Protein AF-A0A1Z4VS16-F1 (afdb_monomer_lite)

Radius of gyration: 33.68 Å; chains: 1; bounding box: 117×54×65 Å

Structure (mmCIF, N/CA/C/O backbone):
data_AF-A0A1Z4VS16-F1
#
_entry.id   AF-A0A1Z4VS16-F1
#
loop_
_atom_site.group_PDB
_atom_site.id
_atom_site.type_symbol
_atom_site.label_atom_id
_atom_site.label_alt_id
_atom_site.label_comp_id
_atom_site.label_asym_id
_atom_site.label_entity_id
_atom_site.label_seq_id
_atom_site.pdbx_PDB_ins_code
_atom_site.Cartn_x
_atom_site.Cartn_y
_atom_site.Cartn_z
_atom_site.occupancy
_atom_site.B_iso_or_equiv
_atom_site.auth_seq_id
_atom_site.auth_comp_id
_atom_site.auth_asym_id
_atom_site.auth_atom_id
_atom_site.pdbx_PDB_model_num
ATOM 1 N N . MET A 1 1 ? 20.993 13.853 -33.629 1.00 61.50 1 MET A N 1
ATOM 2 C CA . MET A 1 1 ? 21.500 13.855 -32.238 1.00 61.50 1 MET A CA 1
ATOM 3 C C . MET A 1 1 ? 20.518 14.531 -31.276 1.00 61.50 1 MET A C 1
ATOM 5 O O . MET A 1 1 ? 20.196 13.933 -30.260 1.00 61.50 1 MET A O 1
ATOM 9 N N . GLU A 1 2 ? 19.936 15.688 -31.623 1.00 65.19 2 GLU A N 1
ATOM 10 C CA . GLU A 1 2 ? 18.967 16.418 -30.771 1.00 65.19 2 GLU A CA 1
ATOM 11 C C . GLU A 1 2 ? 17.685 15.638 -30.405 1.00 65.19 2 GLU A C 1
ATOM 13 O O . GLU A 1 2 ? 17.240 15.709 -29.263 1.00 65.19 2 GLU A O 1
ATOM 18 N N . ARG A 1 3 ? 17.121 14.819 -31.312 1.00 61.12 3 ARG A N 1
ATOM 19 C CA . ARG A 1 3 ? 15.924 13.992 -31.009 1.00 61.12 3 ARG A CA 1
ATOM 20 C C . ARG A 1 3 ? 16.160 12.893 -29.964 1.00 61.12 3 ARG A C 1
ATOM 22 O O . ARG A 1 3 ? 15.227 12.493 -29.282 1.00 61.12 3 ARG A O 1
ATOM 29 N N . ILE A 1 4 ? 17.388 12.386 -29.853 1.00 61.59 4 ILE A N 1
ATOM 30 C CA . ILE A 1 4 ? 17.737 11.316 -28.902 1.00 61.59 4 ILE A CA 1
ATOM 31 C C . ILE A 1 4 ? 17.925 11.925 -27.503 1.00 61.59 4 ILE A C 1
ATOM 33 O O . ILE A 1 4 ? 17.516 11.348 -26.499 1.00 61.59 4 ILE A O 1
ATOM 37 N N . LEU A 1 5 ? 18.466 13.146 -27.452 1.00 64.50 5 LEU A N 1
ATOM 38 C CA . LEU A 1 5 ? 18.660 13.901 -26.218 1.00 64.50 5 LEU A CA 1
ATOM 39 C C . LEU A 1 5 ? 17.322 14.393 -25.634 1.00 64.50 5 LEU A C 1
ATOM 41 O O . LEU A 1 5 ? 17.125 14.293 -24.425 1.00 64.50 5 LEU A O 1
ATOM 45 N N . SER A 1 6 ? 16.369 14.826 -26.475 1.00 71.25 6 SER A N 1
ATOM 46 C CA . SER A 1 6 ? 15.026 15.227 -26.021 1.00 71.25 6 SER A CA 1
ATOM 47 C C . SER A 1 6 ? 14.176 14.056 -25.511 1.00 71.25 6 SER A C 1
ATOM 49 O O . SER A 1 6 ? 13.452 14.220 -24.530 1.00 71.25 6 SER A O 1
ATOM 51 N N . LEU A 1 7 ? 14.300 12.864 -26.110 1.00 70.00 7 LEU A N 1
ATOM 52 C CA . LEU A 1 7 ? 13.623 11.647 -25.643 1.00 70.00 7 LEU A CA 1
ATOM 53 C C . LEU A 1 7 ? 14.109 11.222 -24.257 1.00 70.00 7 LEU A C 1
ATOM 55 O O . LEU A 1 7 ? 13.288 10.935 -23.389 1.00 70.00 7 LEU A O 1
ATOM 59 N N . ASN A 1 8 ? 15.420 11.238 -24.016 1.00 76.50 8 ASN A N 1
ATOM 60 C CA . ASN A 1 8 ? 15.963 10.899 -22.703 1.00 76.50 8 ASN A CA 1
ATOM 61 C C . ASN A 1 8 ? 15.546 11.932 -21.647 1.00 76.50 8 ASN A C 1
ATOM 63 O O . ASN A 1 8 ? 15.121 11.555 -20.558 1.00 76.50 8 ASN A O 1
ATOM 67 N N . HIS A 1 9 ? 15.566 13.225 -21.981 1.00 80.50 9 HIS A N 1
ATOM 68 C CA . HIS A 1 9 ? 15.122 14.280 -21.065 1.00 80.50 9 HIS A CA 1
ATOM 69 C C . HIS A 1 9 ? 13.632 14.167 -20.708 1.00 80.50 9 HIS A C 1
ATOM 71 O O . HIS A 1 9 ? 13.266 14.270 -19.539 1.00 80.50 9 HIS A O 1
ATOM 77 N N . PHE A 1 10 ? 12.773 13.899 -21.697 1.00 82.25 10 PHE A N 1
ATOM 78 C CA . PHE A 1 10 ? 11.335 13.705 -21.489 1.00 82.25 10 PHE A CA 1
ATOM 79 C C . PHE A 1 10 ? 11.042 12.494 -20.594 1.00 82.25 10 PHE A C 1
ATOM 81 O O . PHE A 1 10 ? 10.216 12.556 -19.685 1.00 82.25 10 PHE A O 1
ATOM 88 N N . ARG A 1 11 ? 11.775 11.405 -20.821 1.00 79.62 11 ARG A N 1
ATOM 89 C CA . ARG A 1 11 ? 11.725 10.174 -20.033 1.00 79.62 11 ARG A CA 1
ATOM 90 C C . ARG A 1 11 ? 12.103 10.408 -18.562 1.00 79.62 11 ARG A C 1
ATOM 92 O O . ARG A 1 11 ? 11.342 10.028 -17.673 1.00 79.62 11 ARG A O 1
ATOM 99 N N . TYR A 1 12 ? 13.216 11.098 -18.296 1.00 82.88 12 TYR A N 1
ATOM 100 C CA . TYR A 1 12 ? 13.613 11.473 -16.931 1.00 82.88 12 TYR A CA 1
ATOM 101 C C . TYR A 1 12 ? 12.606 12.410 -16.259 1.00 82.88 12 TYR A C 1
ATOM 103 O O . TYR A 1 12 ? 12.288 12.223 -15.084 1.00 82.88 12 TYR A O 1
ATOM 111 N N . LEU A 1 13 ? 12.070 13.382 -17.002 1.00 87.12 13 LEU A N 1
ATOM 112 C CA . LEU A 1 13 ? 11.065 14.311 -16.492 1.00 87.12 13 LEU A CA 1
ATOM 113 C C . LEU A 1 13 ? 9.793 13.576 -16.047 1.00 87.12 13 LEU A C 1
ATOM 115 O O . LEU A 1 13 ? 9.280 13.844 -14.963 1.00 87.12 13 LEU A O 1
ATOM 119 N N . MET A 1 14 ? 9.310 12.620 -16.846 1.00 84.31 14 MET A N 1
ATOM 120 C CA . MET A 1 14 ? 8.105 11.849 -16.531 1.00 84.31 14 MET A CA 1
ATOM 121 C C . MET A 1 14 ? 8.267 11.049 -15.232 1.00 84.31 14 MET A C 1
ATOM 123 O O . MET A 1 14 ? 7.403 11.108 -14.360 1.00 84.31 14 MET A O 1
ATOM 127 N N . VAL A 1 15 ? 9.408 10.379 -15.050 1.00 86.50 15 VAL A N 1
ATOM 128 C CA . VAL A 1 15 ? 9.691 9.607 -13.827 1.00 86.50 15 VAL A CA 1
ATOM 129 C C . VAL A 1 15 ? 9.896 10.495 -12.616 1.00 86.50 15 VAL A C 1
ATOM 131 O O . VAL A 1 15 ? 9.439 10.145 -11.529 1.00 86.50 15 VAL A O 1
ATOM 134 N N . PHE A 1 16 ? 10.541 11.648 -12.786 1.00 88.06 16 PHE A N 1
ATOM 135 C CA . PHE A 1 16 ? 10.693 12.620 -11.712 1.00 88.06 16 PHE A CA 1
ATOM 136 C C . PHE A 1 16 ? 9.330 13.129 -11.228 1.00 88.06 16 PHE A C 1
ATOM 138 O O . PHE A 1 16 ? 9.064 13.112 -10.028 1.00 88.06 16 PHE A O 1
ATOM 145 N N . ILE A 1 17 ? 8.438 13.498 -12.155 1.00 91.62 17 ILE A N 1
ATOM 146 C CA . ILE A 1 17 ? 7.073 13.933 -11.834 1.00 91.62 17 ILE A CA 1
ATOM 147 C C . ILE A 1 17 ? 6.297 12.803 -11.154 1.00 91.62 17 ILE A C 1
ATOM 149 O O . ILE A 1 17 ? 5.710 13.023 -10.098 1.00 91.62 17 ILE A O 1
ATOM 153 N N . PHE A 1 18 ? 6.319 11.591 -11.715 1.00 88.88 18 PHE A N 1
ATOM 154 C CA . PHE A 1 18 ? 5.587 10.452 -11.162 1.00 88.88 18 PHE A CA 1
ATOM 155 C C . PHE A 1 18 ? 6.069 10.119 -9.748 1.00 88.88 18 PHE A C 1
ATOM 157 O O . PHE A 1 18 ? 5.275 10.108 -8.814 1.00 88.88 18 PHE A O 1
ATOM 164 N N . THR A 1 19 ? 7.380 9.955 -9.556 1.00 91.38 19 THR A N 1
ATOM 165 C CA . THR A 1 19 ? 7.979 9.720 -8.232 1.00 91.38 19 THR A CA 1
ATOM 166 C C . THR A 1 19 ? 7.610 10.838 -7.254 1.00 91.38 19 THR A C 1
ATOM 168 O O . THR A 1 19 ? 7.224 10.560 -6.120 1.00 91.38 19 THR A O 1
ATOM 171 N N . GLY A 1 20 ? 7.669 12.099 -7.700 1.00 93.81 20 GLY A N 1
ATOM 172 C CA . GLY A 1 20 ? 7.280 13.261 -6.904 1.00 93.81 20 GLY A CA 1
ATOM 173 C C . GLY A 1 20 ? 5.820 13.211 -6.451 1.00 93.81 20 GLY A C 1
ATOM 174 O O . GLY A 1 20 ? 5.542 13.473 -5.285 1.00 93.81 20 GLY A O 1
ATOM 175 N N . ILE A 1 21 ? 4.896 12.806 -7.328 1.00 94.69 21 ILE A N 1
ATOM 176 C CA . ILE A 1 21 ? 3.474 12.646 -6.992 1.00 94.69 21 ILE A CA 1
ATOM 177 C C . ILE A 1 21 ? 3.284 11.576 -5.910 1.00 94.69 21 ILE A C 1
ATOM 179 O O . ILE A 1 21 ? 2.614 11.849 -4.917 1.00 94.69 21 ILE A O 1
ATOM 183 N N . PHE A 1 22 ? 3.892 10.392 -6.053 1.00 93.44 22 PHE A N 1
ATOM 184 C CA . PHE A 1 22 ? 3.790 9.329 -5.039 1.00 93.44 22 PHE A CA 1
ATOM 185 C C . PHE A 1 22 ? 4.401 9.752 -3.699 1.00 93.44 22 PHE A C 1
ATOM 187 O O . PHE A 1 22 ? 3.846 9.440 -2.644 1.00 93.44 22 PHE A O 1
ATOM 194 N N . LEU A 1 23 ? 5.501 10.508 -3.725 1.00 94.75 23 LEU A N 1
ATOM 195 C CA . LEU A 1 23 ? 6.145 11.014 -2.515 1.00 94.75 23 LEU A CA 1
ATOM 196 C C . LEU A 1 23 ? 5.281 12.066 -1.805 1.00 94.75 23 LEU A C 1
ATOM 198 O O . LEU A 1 23 ? 5.077 11.974 -0.597 1.00 94.75 23 LEU A O 1
ATOM 202 N N . ILE A 1 24 ? 4.729 13.031 -2.547 1.00 97.19 24 ILE A N 1
ATOM 203 C CA . ILE A 1 24 ? 3.818 14.043 -1.995 1.00 97.19 24 ILE A CA 1
ATOM 204 C C . ILE A 1 24 ? 2.563 13.368 -1.439 1.00 97.19 24 ILE A C 1
ATOM 206 O O . ILE A 1 24 ? 2.159 13.667 -0.319 1.00 97.19 24 ILE A O 1
ATOM 210 N N . LEU A 1 25 ? 1.974 12.426 -2.180 1.00 96.38 25 LEU A N 1
ATOM 211 C CA . LEU A 1 25 ? 0.790 11.690 -1.742 1.00 96.38 25 LEU A CA 1
ATOM 212 C C . LEU A 1 25 ? 1.063 10.906 -0.453 1.00 96.38 25 LEU A C 1
ATOM 214 O O . LEU A 1 25 ? 0.277 10.982 0.487 1.00 96.38 25 LEU A O 1
ATOM 218 N N . THR A 1 26 ? 2.205 10.223 -0.372 1.00 96.50 26 THR A N 1
ATOM 219 C CA . THR A 1 26 ? 2.655 9.548 0.854 1.00 96.50 26 THR A CA 1
ATOM 220 C C . THR A 1 26 ? 2.746 10.524 2.022 1.00 96.50 26 THR A C 1
ATOM 222 O O . THR A 1 26 ? 2.273 10.224 3.118 1.00 96.50 26 THR A O 1
ATOM 225 N N . LEU A 1 27 ? 3.335 11.701 1.802 1.00 97.62 27 LEU A N 1
ATOM 226 C CA . LEU A 1 27 ? 3.526 12.712 2.839 1.00 97.62 27 LEU A CA 1
ATOM 227 C C . LEU A 1 27 ? 2.178 13.261 3.330 1.00 97.62 27 LEU A C 1
ATOM 229 O O . LEU A 1 27 ? 1.967 13.389 4.534 1.00 97.62 27 LEU A O 1
ATOM 233 N N . VAL A 1 28 ? 1.232 13.486 2.414 1.00 98.12 28 VAL A N 1
ATOM 234 C CA . VAL A 1 28 ? -0.146 13.879 2.737 1.00 98.12 28 VAL A CA 1
ATOM 235 C C . VAL A 1 28 ? -0.858 12.792 3.548 1.00 98.12 28 VAL A C 1
ATOM 237 O O . VAL A 1 28 ? -1.398 13.091 4.611 1.00 98.12 28 VAL A O 1
ATOM 240 N N . LEU A 1 29 ? -0.828 11.530 3.108 1.00 96.94 29 LEU A N 1
ATOM 241 C CA . LEU A 1 29 ? -1.456 10.412 3.828 1.00 96.94 29 LEU A CA 1
ATOM 242 C C . LEU A 1 29 ? -0.830 10.189 5.214 1.00 96.94 29 LEU A C 1
ATOM 244 O O . LEU A 1 29 ? -1.532 9.922 6.192 1.00 96.94 29 LEU A O 1
ATOM 248 N N . THR A 1 30 ? 0.485 10.367 5.322 1.00 97.25 30 THR A N 1
ATOM 249 C CA . THR A 1 30 ? 1.201 10.329 6.604 1.00 97.25 30 THR A CA 1
ATOM 250 C C . THR A 1 30 ? 0.733 11.463 7.515 1.00 97.25 30 THR A C 1
ATOM 252 O O . THR A 1 30 ? 0.436 11.227 8.684 1.00 97.25 30 THR A O 1
ATOM 255 N N . GLY A 1 31 ? 0.576 12.680 6.986 1.00 97.62 31 GLY A N 1
ATOM 256 C CA . GLY A 1 31 ? 0.009 13.807 7.731 1.00 97.62 31 GLY A CA 1
ATOM 257 C C . GLY A 1 31 ? -1.409 13.526 8.241 1.00 97.62 31 GLY A C 1
ATOM 258 O O . GLY A 1 31 ? -1.699 13.764 9.411 1.00 97.62 31 GLY A O 1
ATOM 259 N N . ILE A 1 32 ? -2.271 12.939 7.403 1.00 96.69 32 ILE A N 1
ATOM 260 C CA . ILE A 1 32 ? -3.638 12.532 7.783 1.00 96.69 32 ILE A CA 1
ATOM 261 C C . ILE A 1 32 ? -3.616 11.472 8.894 1.00 96.69 32 ILE A C 1
ATOM 263 O O . ILE A 1 32 ? -4.435 11.518 9.815 1.00 96.69 32 ILE A O 1
ATOM 267 N N . THR A 1 33 ? -2.672 10.534 8.833 1.00 96.44 33 THR A N 1
ATOM 268 C CA . THR A 1 33 ? -2.475 9.504 9.862 1.00 96.44 33 THR A CA 1
ATOM 269 C C . THR A 1 33 ? -2.136 10.139 11.209 1.00 96.44 33 THR A C 1
ATOM 271 O O . THR A 1 33 ? -2.799 9.859 12.207 1.00 96.44 33 THR A O 1
ATOM 274 N N . VAL A 1 34 ? -1.149 11.041 11.233 1.00 96.75 34 VAL A N 1
ATOM 275 C CA . VAL A 1 34 ? -0.734 11.755 12.451 1.00 96.75 34 VAL A CA 1
ATOM 276 C C . VAL A 1 34 ? -1.886 12.586 13.016 1.00 96.75 34 VAL A C 1
ATOM 278 O O . VAL A 1 34 ? -2.150 12.525 14.215 1.00 96.75 34 VAL A O 1
ATOM 281 N N . ALA A 1 35 ? -2.619 13.304 12.160 1.00 95.25 35 ALA A N 1
ATOM 282 C CA . ALA A 1 35 ? -3.787 14.076 12.575 1.00 95.25 35 ALA A CA 1
ATOM 283 C C . ALA A 1 35 ? -4.884 13.184 13.180 1.00 95.25 35 ALA A C 1
ATOM 285 O O . ALA A 1 35 ? -5.458 13.528 14.208 1.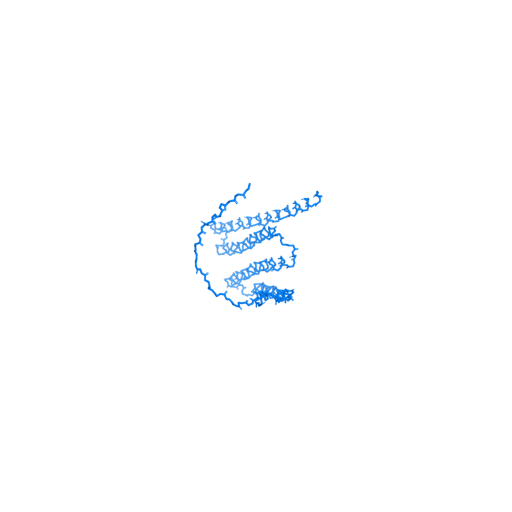00 95.25 35 ALA A O 1
ATOM 286 N N . SER A 1 36 ? -5.143 12.011 12.593 1.00 94.06 36 SER A N 1
ATOM 287 C CA . SER A 1 36 ? -6.145 11.066 13.109 1.00 94.06 36 SER A CA 1
ATOM 288 C C . SER A 1 36 ? -5.798 10.584 14.518 1.00 94.06 36 SER A C 1
ATOM 290 O O . SER A 1 36 ? -6.672 10.544 15.380 1.00 94.06 36 SER A O 1
ATOM 292 N N . ILE A 1 37 ? -4.522 10.277 14.771 1.00 94.81 37 ILE A N 1
ATOM 293 C CA . ILE A 1 37 ? -4.028 9.906 16.106 1.00 94.81 37 ILE A CA 1
ATOM 294 C C . ILE A 1 37 ? -4.186 11.081 17.077 1.00 94.81 37 ILE A C 1
ATOM 296 O O . ILE A 1 37 ? -4.655 10.894 18.198 1.00 94.81 37 ILE A O 1
ATOM 300 N N . TRP A 1 38 ? -3.834 12.294 16.641 1.00 95.75 38 TRP A N 1
ATOM 301 C CA . TRP A 1 38 ? -3.950 13.499 17.462 1.00 95.75 38 TRP A CA 1
ATOM 302 C C . TRP A 1 38 ? -5.392 13.765 17.909 1.00 95.75 38 TRP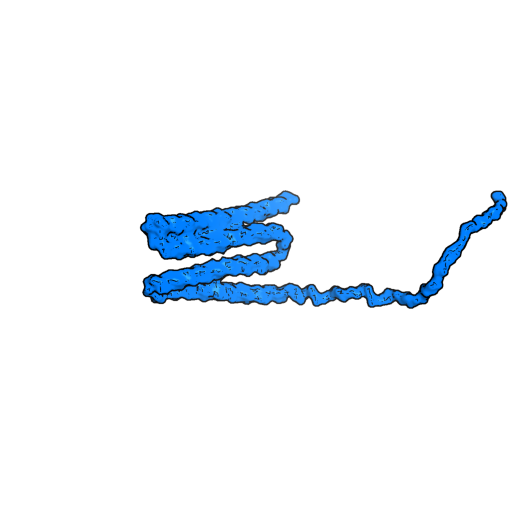 A C 1
ATOM 304 O O . TRP A 1 38 ? -5.621 13.991 19.094 1.00 95.75 38 TRP A O 1
ATOM 314 N N . HIS A 1 39 ? -6.367 13.670 17.001 1.00 92.69 39 HIS A N 1
ATOM 315 C CA . HIS A 1 39 ? -7.789 13.824 17.336 1.00 92.69 39 HIS A CA 1
ATOM 316 C C . HIS A 1 39 ? -8.278 12.776 18.347 1.00 92.69 39 HIS A C 1
ATOM 318 O O . HIS A 1 39 ? -9.049 13.110 19.246 1.00 92.69 39 HIS A O 1
ATOM 324 N N . GLY A 1 40 ? -7.776 11.538 18.265 1.00 91.56 40 GLY A N 1
ATOM 325 C CA . GLY A 1 40 ? -8.069 10.497 19.255 1.00 91.56 40 GLY A CA 1
ATOM 326 C C . GLY A 1 40 ? -7.556 10.831 20.658 1.00 91.56 40 GLY A C 1
ATOM 327 O O . GLY A 1 40 ? -8.247 10.586 21.642 1.00 91.56 40 GLY A O 1
ATOM 328 N N . PHE A 1 41 ? -6.371 11.442 20.770 1.00 92.19 41 PHE A N 1
ATOM 329 C CA . PHE A 1 41 ? -5.833 11.896 22.061 1.00 92.19 41 PHE A CA 1
ATOM 330 C C . PHE A 1 41 ? -6.479 13.185 22.574 1.00 92.19 41 PHE A C 1
ATOM 332 O O . PHE A 1 41 ? -6.603 13.361 23.784 1.00 92.19 41 PHE A O 1
ATOM 339 N N . ALA A 1 42 ? -6.886 14.081 21.673 1.00 93.12 42 ALA A N 1
ATOM 340 C CA . ALA A 1 42 ? -7.588 15.315 22.020 1.00 93.12 42 ALA A CA 1
ATOM 341 C C . ALA A 1 42 ? -9.014 15.064 22.548 1.00 93.12 42 ALA A C 1
ATOM 343 O O . ALA A 1 42 ? -9.607 15.962 23.141 1.00 93.12 42 ALA A O 1
ATOM 344 N N . GLY A 1 43 ? -9.544 13.848 22.370 1.00 87.94 43 GLY A N 1
ATOM 345 C CA . GLY A 1 43 ? -10.887 13.464 22.802 1.00 87.94 43 GLY A CA 1
ATOM 346 C C . GLY A 1 43 ? -11.993 13.838 21.811 1.00 87.94 43 GLY A C 1
ATOM 347 O O . GLY A 1 43 ? -13.164 13.754 22.168 1.00 87.94 43 GLY A O 1
ATOM 348 N N . ASP A 1 44 ? -11.644 14.227 20.578 1.00 82.62 44 ASP A N 1
ATOM 349 C CA . ASP A 1 44 ? -12.616 14.563 19.525 1.00 82.62 44 ASP A CA 1
ATOM 350 C C . ASP A 1 44 ? -13.342 13.317 18.981 1.00 82.62 44 ASP A C 1
ATOM 352 O O . ASP A 1 44 ? -14.460 13.408 18.475 1.00 82.62 44 ASP A O 1
ATOM 356 N N . THR A 1 45 ? -12.702 12.147 19.061 1.00 84.50 45 THR A N 1
ATOM 357 C CA . THR A 1 45 ? -13.205 10.855 18.565 1.00 84.50 45 THR A CA 1
ATOM 358 C C . THR A 1 45 ? -12.801 9.715 19.500 1.00 84.50 45 THR A C 1
ATOM 360 O O . THR A 1 45 ? -11.856 9.858 20.275 1.00 84.50 45 THR A O 1
ATO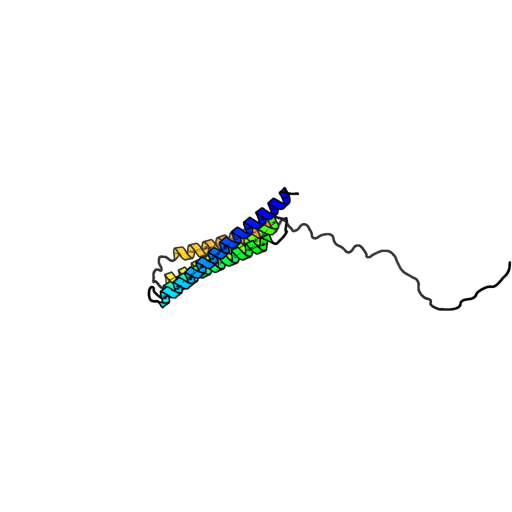M 363 N N . ASP A 1 46 ? -13.481 8.565 19.405 1.00 89.00 46 ASP A N 1
ATOM 364 C CA . ASP A 1 46 ? -13.076 7.350 20.123 1.00 89.00 46 ASP A CA 1
ATOM 365 C C . ASP A 1 46 ? -11.636 6.967 19.745 1.00 89.00 46 ASP A C 1
ATOM 367 O O . ASP A 1 46 ? -11.284 6.889 18.564 1.00 89.00 46 ASP A O 1
ATOM 371 N N . LEU A 1 47 ? -10.805 6.716 20.759 1.00 88.62 47 LEU A N 1
ATOM 372 C CA . LEU A 1 47 ? -9.407 6.340 20.596 1.00 88.62 47 LEU A CA 1
ATOM 373 C C . LEU A 1 47 ? -9.275 5.107 19.693 1.00 88.62 47 LEU A C 1
ATOM 375 O O . LEU A 1 47 ? -8.463 5.109 18.771 1.00 88.62 47 LEU A O 1
ATOM 379 N N . VAL A 1 48 ? -10.095 4.074 19.886 1.00 87.38 48 VAL A N 1
ATOM 380 C CA . VAL A 1 48 ? -10.025 2.852 19.072 1.00 87.38 48 VAL A CA 1
ATOM 381 C C . VAL A 1 48 ? -10.331 3.161 17.605 1.00 87.38 48 VAL A C 1
ATOM 383 O O . VAL A 1 48 ? -9.623 2.693 16.711 1.00 87.38 48 VAL A O 1
ATOM 386 N N . GLU A 1 49 ? -11.329 4.005 17.338 1.00 86.50 49 GLU A N 1
ATOM 387 C CA . GLU A 1 49 ? -11.678 4.415 15.977 1.00 86.50 49 GLU A CA 1
ATOM 388 C C . GLU A 1 49 ? -10.556 5.228 15.313 1.00 86.50 49 GLU A C 1
ATOM 390 O O . GLU A 1 49 ? -10.196 4.961 14.161 1.00 86.50 49 GLU A O 1
ATOM 395 N N . SER A 1 50 ? -9.951 6.170 16.042 1.00 91.12 50 SER A N 1
ATOM 396 C CA . SER A 1 50 ? -8.807 6.955 15.570 1.00 91.12 50 SER A CA 1
ATOM 397 C C . SER A 1 50 ? -7.616 6.078 15.201 1.00 91.12 50 SER A C 1
ATOM 399 O O . SER A 1 50 ? -6.999 6.293 14.156 1.00 91.12 50 SER A O 1
ATOM 401 N N . PHE A 1 51 ? -7.311 5.064 16.016 1.00 90.00 51 PHE A N 1
ATOM 402 C CA . PHE A 1 51 ? -6.232 4.118 15.740 1.00 90.00 51 PHE A CA 1
ATOM 403 C C . PHE A 1 51 ? -6.537 3.248 14.519 1.00 90.00 51 PHE A C 1
ATOM 405 O O . PHE A 1 51 ? -5.672 3.095 13.660 1.00 90.00 51 PHE A O 1
ATOM 412 N N . ILE A 1 52 ? -7.764 2.737 14.378 1.00 89.00 52 ILE A N 1
ATOM 413 C CA . ILE A 1 52 ? -8.156 1.968 13.186 1.00 89.00 52 ILE A CA 1
ATOM 414 C C . ILE A 1 52 ? -8.010 2.826 11.922 1.00 89.00 52 ILE A C 1
ATOM 416 O O . ILE A 1 52 ? -7.429 2.377 10.932 1.00 89.00 52 ILE A O 1
ATOM 420 N N . LYS A 1 53 ? -8.480 4.079 11.958 1.00 89.88 53 LYS A N 1
ATOM 421 C CA . LYS A 1 53 ? -8.362 5.022 10.836 1.00 89.88 53 LYS A CA 1
ATOM 422 C C . LYS A 1 53 ? -6.905 5.356 10.511 1.00 89.88 53 LYS A C 1
ATOM 424 O O . LYS A 1 53 ? -6.535 5.417 9.336 1.00 89.88 53 LYS A O 1
ATOM 429 N N . ALA A 1 54 ? -6.078 5.545 11.537 1.00 93.38 54 ALA A N 1
ATOM 430 C CA . ALA A 1 54 ? -4.656 5.805 11.382 1.00 93.38 54 ALA A CA 1
ATOM 431 C C . ALA A 1 54 ? -3.934 4.611 10.747 1.00 93.38 54 ALA A C 1
ATOM 433 O O . ALA A 1 54 ? -3.205 4.802 9.782 1.00 93.38 54 ALA A O 1
ATOM 434 N N . ILE A 1 55 ? -4.175 3.383 11.216 1.00 92.38 55 ILE A N 1
ATOM 435 C CA . ILE A 1 55 ? -3.533 2.183 10.659 1.00 92.38 55 ILE A CA 1
ATOM 436 C C . ILE A 1 55 ? -3.936 1.990 9.193 1.00 92.38 55 ILE A C 1
ATOM 438 O O . ILE A 1 55 ? -3.070 1.777 8.351 1.00 92.38 55 ILE A O 1
ATOM 442 N N . ASN A 1 56 ? -5.225 2.124 8.875 1.00 91.06 56 ASN A N 1
ATOM 443 C CA . ASN A 1 56 ? -5.737 2.042 7.505 1.00 91.06 56 ASN A CA 1
ATOM 444 C C . ASN A 1 56 ? -5.017 3.036 6.576 1.00 91.06 56 ASN A C 1
ATOM 446 O O . ASN A 1 56 ? -4.399 2.657 5.580 1.00 91.06 56 ASN A O 1
ATOM 450 N N . THR A 1 57 ? -4.980 4.306 6.983 1.00 93.19 57 THR A N 1
ATOM 451 C CA . THR A 1 57 ? -4.325 5.367 6.207 1.00 93.19 57 THR A CA 1
ATOM 452 C C . THR A 1 57 ? -2.809 5.146 6.108 1.00 93.19 57 THR A C 1
ATOM 454 O O . THR A 1 57 ? -2.224 5.368 5.047 1.00 93.19 57 THR A O 1
ATOM 457 N N . ALA A 1 58 ? -2.168 4.658 7.173 1.00 93.81 58 ALA A N 1
ATOM 458 C CA . ALA A 1 58 ? -0.735 4.373 7.213 1.00 93.81 58 ALA A CA 1
ATOM 459 C C . ALA A 1 58 ? -0.342 3.227 6.274 1.00 93.81 58 ALA A C 1
ATOM 461 O O . ALA A 1 58 ? 0.682 3.315 5.599 1.00 93.81 58 ALA A O 1
ATOM 462 N N . VAL A 1 59 ? -1.155 2.171 6.192 1.00 91.75 59 VAL A N 1
ATOM 463 C CA . VAL A 1 59 ? -0.931 1.055 5.262 1.00 91.75 59 VAL A CA 1
ATOM 464 C C . VAL A 1 59 ? -0.987 1.546 3.816 1.00 91.75 59 VAL A C 1
ATOM 466 O O . VAL A 1 59 ? -0.106 1.213 3.020 1.00 91.75 59 VAL A O 1
ATOM 469 N N . VAL A 1 60 ? -1.961 2.397 3.478 1.00 91.62 60 VAL A N 1
ATOM 470 C CA . VAL A 1 60 ? -2.050 3.004 2.139 1.00 91.62 60 VAL A CA 1
ATOM 471 C C . VAL A 1 60 ? -0.865 3.940 1.873 1.00 91.62 60 VAL A C 1
ATOM 473 O O . VAL A 1 60 ? -0.308 3.925 0.771 1.00 91.62 60 VAL A O 1
ATOM 476 N N . ALA A 1 61 ? -0.434 4.719 2.869 1.00 94.62 61 ALA A N 1
ATOM 477 C CA . ALA A 1 61 ? 0.744 5.578 2.762 1.00 94.62 61 ALA A CA 1
ATOM 478 C C . ALA A 1 61 ? 2.014 4.758 2.484 1.00 94.62 61 ALA A C 1
ATOM 480 O O . ALA A 1 61 ? 2.763 5.089 1.568 1.00 94.62 61 ALA A O 1
ATOM 481 N N . LEU A 1 62 ? 2.219 3.656 3.212 1.00 92.44 62 LEU A N 1
ATOM 482 C CA . LEU A 1 62 ? 3.358 2.757 3.028 1.00 92.44 62 LEU A CA 1
ATOM 483 C C . LEU A 1 62 ? 3.354 2.124 1.633 1.00 92.44 62 LEU A C 1
ATOM 485 O O . LEU A 1 62 ? 4.375 2.133 0.950 1.00 92.44 62 LEU A O 1
ATOM 489 N N . ALA A 1 63 ? 2.201 1.624 1.183 1.00 91.12 63 ALA A N 1
ATOM 490 C CA . ALA A 1 63 ? 2.064 1.068 -0.158 1.00 91.12 63 ALA A CA 1
ATOM 491 C C . ALA A 1 63 ? 2.405 2.115 -1.230 1.00 91.12 63 ALA A C 1
ATOM 493 O O . ALA A 1 63 ? 3.184 1.847 -2.140 1.00 91.12 63 ALA A O 1
ATOM 494 N N . THR A 1 64 ? 1.886 3.334 -1.091 1.00 91.88 64 THR A N 1
ATOM 495 C CA . THR A 1 64 ? 2.147 4.450 -2.014 1.00 91.88 64 THR A CA 1
ATOM 496 C C . THR A 1 64 ? 3.628 4.849 -2.026 1.00 91.88 64 THR A C 1
ATOM 498 O O . THR A 1 64 ? 4.191 5.102 -3.094 1.00 91.88 64 THR A O 1
ATOM 501 N N . PHE A 1 65 ? 4.283 4.850 -0.865 1.00 93.06 65 PHE A N 1
ATOM 502 C CA . PHE A 1 65 ? 5.709 5.139 -0.738 1.00 93.06 65 PHE A CA 1
ATOM 503 C C . PHE A 1 65 ? 6.566 4.116 -1.483 1.00 93.06 65 PHE A C 1
ATOM 505 O O . PHE A 1 65 ? 7.411 4.483 -2.303 1.00 93.06 65 PHE A O 1
ATOM 512 N N . GLU A 1 66 ? 6.304 2.831 -1.234 1.00 91.00 66 GLU A N 1
ATOM 513 C CA . GLU A 1 66 ? 6.990 1.720 -1.893 1.00 91.00 66 GLU A CA 1
ATOM 514 C C . GLU A 1 66 ? 6.825 1.801 -3.412 1.00 91.00 66 GLU A C 1
ATOM 516 O O . GLU A 1 66 ? 7.797 1.668 -4.154 1.00 91.00 66 GLU A O 1
ATOM 521 N N . LEU A 1 67 ? 5.622 2.120 -3.898 1.00 87.75 67 LEU A N 1
ATOM 522 C CA . LEU A 1 67 ? 5.378 2.323 -5.326 1.00 87.75 67 LEU A CA 1
ATOM 523 C C . LEU A 1 67 ? 6.229 3.457 -5.917 1.00 87.75 67 LEU A C 1
ATOM 525 O O . LEU A 1 67 ? 6.824 3.278 -6.984 1.00 87.75 67 LEU A O 1
ATOM 529 N N . GLY A 1 68 ? 6.348 4.587 -5.214 1.00 89.75 68 GLY A N 1
ATOM 530 C CA . GLY A 1 68 ? 7.223 5.691 -5.617 1.00 89.75 68 GLY A CA 1
ATOM 531 C C . GLY A 1 68 ? 8.692 5.266 -5.741 1.00 89.75 68 GLY A C 1
ATOM 532 O O . GLY A 1 68 ? 9.345 5.570 -6.742 1.00 89.75 68 GLY A O 1
ATOM 533 N N . LEU A 1 69 ? 9.200 4.497 -4.771 1.00 88.69 69 LEU A N 1
ATOM 534 C CA . LEU A 1 69 ? 10.570 3.971 -4.796 1.00 88.69 69 LEU A CA 1
ATOM 535 C C . LEU A 1 69 ? 10.793 2.951 -5.917 1.00 88.69 69 LEU A C 1
ATOM 537 O O . LEU A 1 69 ? 11.842 2.958 -6.565 1.00 88.69 69 LEU A O 1
ATOM 541 N N . VAL A 1 70 ? 9.817 2.075 -6.162 1.00 85.19 70 VAL A N 1
ATOM 542 C CA . VAL A 1 70 ? 9.884 1.075 -7.232 1.00 85.19 70 VAL A CA 1
ATOM 543 C C . VAL A 1 70 ? 9.999 1.751 -8.594 1.00 85.19 70 VAL A C 1
ATOM 545 O O . VAL A 1 70 ? 10.874 1.372 -9.374 1.00 85.19 70 VAL A O 1
ATOM 548 N N . VAL A 1 71 ? 9.192 2.781 -8.862 1.00 83.81 71 VAL A N 1
ATOM 549 C CA . VAL A 1 71 ? 9.232 3.507 -10.142 1.00 83.81 71 VAL A CA 1
ATOM 550 C C . VAL A 1 71 ? 10.561 4.228 -10.331 1.00 83.81 71 VAL A C 1
ATOM 552 O O . VAL A 1 71 ? 11.168 4.137 -11.399 1.00 83.81 71 VAL A O 1
ATOM 555 N N . HIS A 1 72 ? 11.051 4.892 -9.283 1.00 85.94 72 HIS A N 1
ATOM 556 C CA . HIS A 1 72 ? 12.349 5.557 -9.324 1.00 85.94 72 HIS A CA 1
ATOM 557 C C . HIS A 1 72 ? 13.497 4.572 -9.606 1.00 85.94 72 HIS A C 1
ATOM 559 O O . HIS A 1 72 ? 14.415 4.883 -10.367 1.00 85.94 72 HIS A O 1
ATOM 565 N N . LYS A 1 73 ? 13.441 3.367 -9.017 1.00 83.69 73 LYS A N 1
ATOM 566 C CA . LYS A 1 73 ? 14.470 2.330 -9.173 1.00 83.69 73 LYS A CA 1
ATOM 567 C C . LYS A 1 73 ? 14.454 1.686 -10.557 1.00 83.69 73 LYS A C 1
ATOM 569 O O . LYS A 1 73 ? 15.522 1.489 -11.130 1.00 83.69 73 LYS A O 1
ATOM 574 N N . GLU A 1 74 ? 13.277 1.341 -11.079 1.00 78.38 74 GLU A N 1
ATOM 575 C CA . GLU A 1 74 ? 13.156 0.634 -12.361 1.00 78.38 74 GLU A CA 1
ATOM 576 C C . GLU A 1 74 ? 13.684 1.483 -13.519 1.00 78.38 74 GLU A C 1
ATOM 578 O O . GLU A 1 74 ? 14.377 0.989 -14.400 1.00 78.38 74 GLU A O 1
ATOM 583 N N . TYR A 1 75 ? 13.455 2.795 -13.473 1.00 74.12 75 TYR A N 1
ATOM 584 C CA . TYR A 1 75 ? 13.851 3.679 -14.565 1.00 74.12 75 TYR A CA 1
ATOM 585 C C . TYR A 1 75 ? 15.353 3.960 -14.665 1.00 74.12 75 TYR A C 1
ATOM 587 O O . TYR A 1 75 ? 15.818 4.526 -15.652 1.00 74.12 75 TYR A O 1
ATOM 595 N N . ARG A 1 76 ? 16.124 3.591 -13.636 1.00 70.12 76 ARG A N 1
ATOM 596 C CA . ARG A 1 76 ? 17.588 3.682 -13.653 1.00 70.12 76 ARG A CA 1
ATOM 597 C C . ARG A 1 76 ? 18.235 2.453 -14.307 1.00 70.12 76 ARG A C 1
ATOM 599 O O . ARG A 1 76 ? 19.437 2.470 -14.553 1.00 70.12 76 ARG A O 1
ATOM 606 N N . SER A 1 77 ? 17.466 1.394 -14.564 1.00 67.69 77 SER A N 1
ATOM 607 C CA . SER A 1 77 ? 17.933 0.201 -15.265 1.00 67.69 77 SER A CA 1
ATOM 608 C C . SER A 1 77 ? 17.844 0.429 -16.778 1.00 67.69 77 SER A C 1
ATOM 610 O O . SER A 1 77 ? 16.771 0.713 -17.300 1.00 67.69 77 SER A O 1
ATOM 612 N N . ASP A 1 78 ? 18.971 0.323 -17.485 1.00 64.81 78 ASP A N 1
ATOM 613 C CA . ASP A 1 78 ? 19.074 0.561 -18.938 1.00 64.81 78 ASP A CA 1
ATOM 614 C C . ASP A 1 78 ? 18.646 -0.677 -19.766 1.00 64.81 78 ASP A C 1
ATOM 616 O O . ASP A 1 78 ? 19.149 -0.947 -20.857 1.00 64.81 78 ASP A O 1
ATOM 620 N N . GLU A 1 79 ? 17.736 -1.492 -19.222 1.00 63.22 79 GLU A N 1
ATOM 621 C CA . GLU A 1 79 ? 17.291 -2.735 -19.851 1.00 63.22 79 GLU A CA 1
ATOM 622 C C . GLU A 1 79 ? 16.318 -2.446 -21.002 1.00 63.22 79 GLU A C 1
ATOM 624 O O . GLU A 1 79 ? 15.243 -1.871 -20.832 1.00 63.22 79 GLU A O 1
ATOM 629 N N . THR A 1 80 ? 16.701 -2.852 -22.215 1.00 62.31 80 THR A N 1
ATOM 630 C CA . THR A 1 80 ? 15.961 -2.536 -23.451 1.00 62.31 80 THR A CA 1
ATOM 631 C C . THR A 1 80 ? 14.779 -3.486 -23.702 1.00 62.31 80 THR A C 1
ATOM 633 O O . THR A 1 80 ? 13.895 -3.187 -24.507 1.00 62.31 80 THR A O 1
ATOM 636 N N . HIS A 1 81 ? 14.718 -4.625 -23.001 1.00 77.31 81 HIS A N 1
ATOM 637 C CA . HIS A 1 81 ? 13.659 -5.620 -23.173 1.00 77.31 81 HIS A CA 1
ATOM 638 C C . HIS A 1 81 ? 12.449 -5.317 -22.283 1.00 77.31 81 HIS A C 1
ATOM 640 O O . HIS A 1 81 ? 12.407 -5.673 -21.107 1.00 77.31 81 HIS A O 1
ATOM 646 N N . VAL A 1 82 ? 11.417 -4.724 -22.888 1.00 76.81 82 VAL A N 1
ATOM 647 C CA . VAL A 1 82 ? 10.152 -4.354 -22.223 1.00 76.81 82 VAL A CA 1
ATOM 648 C C . VAL A 1 82 ? 9.520 -5.525 -21.457 1.00 76.81 82 VAL A C 1
ATOM 650 O O . VAL A 1 82 ? 8.979 -5.320 -20.376 1.00 76.81 82 VAL A O 1
ATOM 653 N N . ILE A 1 83 ? 9.616 -6.756 -21.974 1.00 80.06 83 ILE A N 1
ATOM 654 C CA . ILE A 1 83 ? 9.047 -7.956 -21.335 1.00 80.06 83 ILE A CA 1
ATOM 655 C C . ILE A 1 83 ? 9.772 -8.294 -20.022 1.00 80.06 83 ILE A C 1
ATOM 657 O O . ILE A 1 83 ? 9.116 -8.616 -19.032 1.00 80.06 83 ILE A O 1
ATOM 661 N N . VAL A 1 84 ? 11.103 -8.176 -19.987 1.00 79.88 84 VAL A N 1
ATOM 662 C CA . VAL A 1 84 ? 11.919 -8.452 -18.790 1.00 79.88 84 VAL A CA 1
ATOM 663 C C . VAL A 1 84 ? 11.619 -7.426 -17.698 1.00 79.88 84 VAL A C 1
ATOM 665 O O . VAL A 1 84 ? 11.348 -7.796 -16.555 1.00 79.88 84 VAL A O 1
ATOM 668 N N . VAL A 1 85 ? 11.565 -6.145 -18.075 1.00 78.69 85 VAL A N 1
ATOM 669 C CA . VAL A 1 85 ? 11.181 -5.046 -17.178 1.00 78.69 85 VAL A CA 1
ATOM 670 C C . VAL A 1 85 ? 9.774 -5.281 -16.622 1.00 78.69 85 VAL A C 1
ATOM 672 O O . VAL A 1 85 ? 9.564 -5.251 -15.412 1.00 78.69 85 VAL A O 1
ATOM 675 N N . LEU A 1 86 ? 8.807 -5.628 -17.477 1.00 80.94 86 LEU A N 1
ATOM 676 C CA . LEU A 1 86 ? 7.425 -5.871 -17.059 1.00 80.94 86 LEU A CA 1
ATOM 677 C C . LEU A 1 86 ? 7.311 -7.013 -16.034 1.00 80.94 86 LEU A C 1
ATOM 679 O O . LEU A 1 86 ? 6.602 -6.872 -15.036 1.00 80.94 86 LEU A O 1
ATOM 683 N N . ARG A 1 87 ? 8.040 -8.120 -16.229 1.00 84.88 87 ARG A N 1
ATOM 684 C CA . ARG A 1 87 ? 8.067 -9.258 -15.287 1.00 84.88 87 ARG A CA 1
ATOM 685 C C . ARG A 1 87 ? 8.745 -8.933 -13.964 1.00 84.88 87 ARG A C 1
ATOM 687 O O . ARG A 1 87 ? 8.433 -9.558 -12.958 1.00 84.88 87 ARG A O 1
ATOM 694 N N . ARG A 1 88 ? 9.655 -7.965 -13.937 1.00 82.12 88 ARG A N 1
ATOM 695 C CA . ARG A 1 88 ? 10.302 -7.517 -12.702 1.00 82.12 88 ARG A CA 1
ATOM 696 C C . ARG A 1 88 ? 9.418 -6.542 -11.927 1.00 82.12 88 ARG A C 1
ATOM 698 O O . ARG A 1 88 ? 9.315 -6.634 -10.702 1.00 82.12 88 ARG A O 1
ATOM 705 N N . THR A 1 89 ? 8.760 -5.622 -12.629 1.00 83.44 89 THR A N 1
ATOM 706 C CA . THR A 1 89 ? 8.016 -4.525 -12.001 1.00 83.44 89 THR A CA 1
ATOM 707 C C . THR A 1 89 ? 6.586 -4.909 -11.627 1.00 83.44 89 THR A C 1
ATOM 709 O O . THR A 1 89 ? 6.149 -4.568 -10.526 1.00 83.44 89 THR A O 1
ATOM 712 N N . LEU A 1 90 ? 5.852 -5.635 -12.485 1.00 87.00 90 LEU A N 1
ATOM 713 C CA . LEU A 1 90 ? 4.442 -5.958 -12.219 1.00 87.00 90 LEU A CA 1
ATOM 714 C C . LEU A 1 90 ? 4.240 -6.804 -10.962 1.00 87.00 90 LEU A C 1
ATOM 716 O O . LEU A 1 90 ? 3.383 -6.433 -10.160 1.00 87.00 90 LEU A O 1
ATOM 720 N N . PRO A 1 91 ? 5.004 -7.887 -10.715 1.00 90.94 91 PRO A N 1
ATOM 721 C CA . PRO A 1 91 ? 4.795 -8.686 -9.515 1.00 90.94 91 PRO A CA 1
ATOM 722 C C . PRO A 1 91 ? 5.030 -7.885 -8.252 1.00 90.94 91 PRO A C 1
ATOM 724 O O . PRO A 1 91 ? 4.274 -8.009 -7.296 1.00 90.94 91 PRO A O 1
ATOM 727 N N . ARG A 1 92 ? 6.036 -7.012 -8.270 1.00 87.50 92 ARG A N 1
ATOM 728 C CA . ARG A 1 92 ? 6.348 -6.132 -7.152 1.00 87.50 92 ARG A CA 1
ATOM 729 C C . ARG A 1 92 ? 5.222 -5.141 -6.884 1.00 87.50 92 ARG A C 1
ATOM 731 O O . ARG A 1 92 ? 4.769 -5.038 -5.750 1.00 87.50 92 ARG A O 1
ATOM 738 N N . PHE A 1 93 ? 4.744 -4.473 -7.932 1.00 88.25 93 PHE A N 1
ATOM 739 C CA . PHE A 1 93 ? 3.628 -3.534 -7.858 1.00 88.25 93 PHE A CA 1
ATOM 740 C C . PHE A 1 93 ? 2.360 -4.211 -7.319 1.00 88.25 93 PHE A C 1
ATOM 742 O O . PHE A 1 93 ? 1.803 -3.792 -6.306 1.00 88.25 93 PHE A O 1
ATOM 749 N N . ILE A 1 94 ? 1.935 -5.299 -7.963 1.00 91.56 94 ILE A N 1
ATOM 750 C CA . ILE A 1 94 ? 0.696 -6.000 -7.624 1.00 91.56 94 ILE A CA 1
ATOM 751 C C . ILE A 1 94 ? 0.783 -6.643 -6.235 1.00 91.56 94 ILE A C 1
ATOM 753 O O . ILE A 1 94 ? -0.202 -6.610 -5.501 1.00 91.56 94 ILE A O 1
ATOM 757 N N . SER A 1 95 ? 1.948 -7.155 -5.825 1.00 92.50 95 SER A N 1
ATOM 758 C CA . SER A 1 95 ? 2.129 -7.715 -4.478 1.00 92.50 95 SER A CA 1
ATOM 759 C C . SER A 1 95 ? 1.921 -6.665 -3.389 1.00 92.50 95 SER A C 1
ATOM 761 O O . SER A 1 95 ? 1.215 -6.938 -2.423 1.00 92.50 95 SER A O 1
ATOM 763 N N . ILE A 1 96 ? 2.466 -5.453 -3.552 1.00 91.25 96 ILE A N 1
ATOM 764 C CA . ILE A 1 96 ? 2.271 -4.353 -2.592 1.00 91.25 96 ILE A CA 1
ATOM 765 C C . ILE A 1 96 ? 0.782 -3.990 -2.485 1.00 91.25 96 ILE A C 1
ATOM 767 O O . ILE A 1 96 ? 0.257 -3.857 -1.380 1.00 91.25 96 ILE A O 1
ATOM 771 N N . VAL A 1 97 ? 0.081 -3.896 -3.621 1.00 89.50 97 VAL A N 1
ATOM 772 C CA . VAL A 1 97 ? -1.367 -3.626 -3.653 1.00 89.50 97 VAL A CA 1
ATOM 773 C C . VAL A 1 97 ? -2.155 -4.739 -2.956 1.00 89.50 97 VAL A C 1
ATOM 775 O O . VAL A 1 97 ? -3.053 -4.455 -2.169 1.00 89.50 97 VAL A O 1
ATOM 778 N N . CYS A 1 98 ? -1.805 -6.005 -3.185 1.00 93.75 98 CYS A N 1
ATOM 779 C CA . CYS A 1 98 ? -2.474 -7.135 -2.540 1.00 93.75 98 CYS A CA 1
ATOM 780 C C . CYS A 1 98 ? -2.230 -7.172 -1.028 1.00 93.75 98 CYS A C 1
ATOM 782 O O . CYS A 1 98 ? -3.160 -7.458 -0.280 1.00 93.75 98 CYS A O 1
ATOM 784 N N . ILE A 1 99 ? -1.016 -6.847 -0.568 1.00 92.19 99 ILE A N 1
ATOM 785 C CA . ILE A 1 99 ? -0.705 -6.721 0.863 1.00 92.19 99 ILE A CA 1
ATOM 786 C C . ILE A 1 99 ? -1.561 -5.614 1.488 1.00 92.19 99 ILE A C 1
ATOM 788 O O . ILE A 1 99 ? -2.172 -5.839 2.531 1.00 92.19 99 ILE A O 1
ATOM 792 N N . ALA A 1 100 ? -1.665 -4.454 0.834 1.00 91.50 100 ALA A N 1
ATOM 793 C CA . ALA A 1 100 ? -2.504 -3.357 1.307 1.00 91.50 100 ALA A CA 1
ATOM 794 C C . ALA A 1 100 ? -3.985 -3.763 1.389 1.00 91.50 100 ALA A C 1
ATOM 796 O O . ALA A 1 100 ? -4.604 -3.567 2.428 1.00 91.50 100 ALA A O 1
ATOM 797 N N . LEU A 1 101 ? -4.535 -4.400 0.349 1.00 92.56 101 LEU A N 1
ATOM 798 C CA . LEU A 1 101 ? -5.923 -4.881 0.336 1.00 92.56 101 LEU A CA 1
ATOM 799 C C . LEU A 1 101 ? -6.188 -5.962 1.395 1.00 92.56 101 LEU A C 1
ATOM 801 O O . LEU A 1 101 ? -7.242 -5.962 2.025 1.00 92.56 101 LEU A O 1
ATOM 805 N N . ALA A 1 102 ? -5.246 -6.879 1.618 1.00 93.38 102 ALA A N 1
ATOM 806 C CA . ALA A 1 102 ? -5.384 -7.906 2.646 1.00 93.38 102 ALA A CA 1
ATOM 807 C C . ALA A 1 102 ? -5.397 -7.297 4.056 1.00 93.38 102 ALA A C 1
ATOM 809 O O . ALA A 1 102 ? -6.231 -7.676 4.879 1.00 93.38 102 ALA A O 1
ATOM 810 N N . LEU A 1 103 ? -4.513 -6.328 4.322 1.00 92.19 103 LEU A N 1
ATOM 811 C CA . LEU A 1 103 ? -4.491 -5.583 5.583 1.00 92.19 103 LEU A CA 1
ATOM 812 C C . LEU A 1 103 ? -5.764 -4.753 5.764 1.00 92.19 103 LEU A C 1
ATOM 814 O O . LEU A 1 103 ? -6.350 -4.763 6.842 1.00 92.19 103 LEU A O 1
ATOM 818 N N . GLU A 1 104 ? -6.227 -4.105 4.701 1.00 89.06 104 GLU A N 1
ATOM 819 C CA . GLU A 1 104 ? -7.466 -3.332 4.665 1.00 89.06 104 GLU A CA 1
ATOM 820 C C . GLU A 1 104 ? -8.680 -4.204 5.020 1.00 89.06 104 GLU A C 1
ATOM 822 O O . GLU A 1 104 ? -9.458 -3.883 5.922 1.00 89.06 104 GLU A O 1
ATOM 827 N N . GLY A 1 105 ? -8.797 -5.373 4.383 1.00 91.31 105 GLY A N 1
ATOM 828 C CA . GLY A 1 105 ? -9.819 -6.365 4.701 1.00 91.31 105 GLY A CA 1
ATOM 829 C C . GLY A 1 105 ? -9.717 -6.868 6.142 1.00 91.31 105 GLY A C 1
ATOM 830 O O . GLY A 1 105 ? -10.714 -6.882 6.859 1.00 91.31 105 GLY A O 1
ATOM 831 N N . LEU A 1 106 ? -8.520 -7.230 6.610 1.00 91.12 106 LEU A N 1
ATOM 832 C CA . LEU A 1 106 ? -8.322 -7.754 7.963 1.00 91.12 106 LEU A CA 1
ATOM 833 C C . LEU A 1 106 ? -8.673 -6.724 9.048 1.00 91.12 106 LEU A C 1
ATOM 835 O O . LEU A 1 106 ? -9.359 -7.057 10.015 1.00 91.12 106 LEU A O 1
ATOM 839 N N . LEU A 1 107 ? -8.260 -5.466 8.871 1.00 88.06 107 LEU A N 1
ATOM 840 C CA . LEU A 1 107 ? -8.595 -4.375 9.788 1.00 88.06 107 LEU A CA 1
ATOM 841 C C . LEU A 1 107 ? -10.103 -4.137 9.849 1.00 88.06 107 LEU A C 1
ATOM 843 O O . LEU A 1 107 ? -10.645 -3.919 10.932 1.00 88.06 107 LEU A O 1
ATOM 847 N N . MET A 1 108 ? -10.802 -4.230 8.715 1.00 87.62 108 MET A N 1
ATOM 848 C CA . MET A 1 108 ? -12.259 -4.123 8.703 1.00 87.62 108 MET A CA 1
ATOM 849 C C . MET A 1 108 ? -12.959 -5.323 9.341 1.00 87.62 108 MET A C 1
ATOM 851 O O . MET A 1 108 ? -13.981 -5.121 9.994 1.00 87.62 108 MET A O 1
ATOM 855 N N . VAL A 1 109 ? -12.425 -6.546 9.221 1.00 88.94 109 VAL A N 1
ATOM 856 C CA . VAL A 1 109 ? -12.942 -7.704 9.976 1.00 88.94 109 VAL A CA 1
ATOM 857 C C . VAL A 1 109 ? -12.853 -7.433 11.475 1.00 88.94 109 VAL A C 1
ATOM 859 O O . VAL A 1 109 ? -13.844 -7.609 12.180 1.00 88.94 109 VAL A O 1
ATOM 862 N N . ILE A 1 110 ? -11.703 -6.952 11.957 1.00 85.25 110 ILE A N 1
ATOM 863 C CA . ILE A 1 110 ? -11.507 -6.613 13.374 1.00 85.25 110 ILE A CA 1
ATOM 864 C C . ILE A 1 110 ? -12.487 -5.510 13.798 1.00 85.25 110 ILE A C 1
ATOM 866 O O . ILE A 1 110 ? -13.195 -5.672 14.792 1.00 85.25 110 ILE A O 1
ATOM 870 N N . LYS A 1 111 ? -12.599 -4.432 13.008 1.00 82.31 111 LYS A N 1
ATOM 871 C CA . LYS A 1 111 ? -13.521 -3.315 13.268 1.00 82.31 111 LYS A CA 1
ATOM 872 C C . LYS A 1 111 ? -14.976 -3.782 13.372 1.00 82.31 111 LYS A C 1
ATOM 874 O O . LYS A 1 111 ? -15.653 -3.474 14.348 1.00 82.31 111 LYS A O 1
ATOM 879 N N . TYR A 1 112 ? -15.475 -4.518 12.379 1.00 83.44 112 TYR A N 1
ATOM 880 C CA . TYR A 1 112 ? -16.872 -4.958 12.367 1.00 83.44 112 TYR A CA 1
ATOM 881 C C . TYR A 1 112 ? -17.165 -6.047 13.399 1.00 83.44 112 TYR A C 1
ATOM 883 O O . TYR A 1 112 ? -18.276 -6.087 13.923 1.00 83.44 112 TYR A O 1
ATOM 891 N N . SER A 1 113 ? -16.177 -6.884 13.732 1.00 80.62 113 SER A N 1
ATOM 892 C CA . SER A 1 113 ? -16.308 -7.885 14.792 1.00 80.62 113 SER A CA 1
ATOM 893 C C . SER A 1 113 ? -16.500 -7.252 16.171 1.00 80.62 113 SER A C 1
ATOM 895 O O . SER A 1 113 ? -17.192 -7.837 16.997 1.00 80.62 113 SER A O 1
ATOM 897 N N . GLN A 1 114 ? -15.888 -6.096 16.438 1.00 73.94 114 GLN A N 1
ATOM 898 C CA . GLN A 1 114 ? -15.974 -5.429 17.742 1.00 73.94 114 GLN A CA 1
ATOM 899 C C . GLN A 1 114 ? -17.213 -4.541 17.900 1.00 73.94 114 GLN A C 1
ATOM 901 O O . GLN A 1 114 ? -17.663 -4.325 19.018 1.00 73.94 114 GLN A O 1
ATOM 906 N N . LEU A 1 115 ? -17.786 -4.049 16.799 1.00 68.88 115 LEU A N 1
ATOM 907 C CA . LEU A 1 115 ? -18.955 -3.160 16.814 1.00 68.88 115 LEU A CA 1
ATOM 908 C C . LEU A 1 115 ? -20.305 -3.908 16.819 1.00 68.88 115 LEU A C 1
ATOM 910 O O . LEU A 1 115 ? -21.330 -3.291 16.553 1.00 68.88 115 LEU A O 1
ATOM 914 N N . GLU A 1 116 ? -20.312 -5.233 17.026 1.00 60.66 116 GLU A N 1
ATOM 915 C CA . GLU A 1 116 ? -21.492 -6.122 16.911 1.00 60.66 116 GLU A CA 1
ATOM 916 C C . GLU A 1 116 ? -22.244 -6.018 15.560 1.00 60.66 116 GLU A C 1
ATOM 918 O O . GLU A 1 116 ? -23.338 -6.547 15.374 1.00 60.66 116 GLU A O 1
ATOM 923 N N . MET A 1 117 ? -21.611 -5.411 14.551 1.00 62.06 117 MET A N 1
ATOM 924 C CA . MET A 1 117 ? -22.116 -5.214 13.187 1.00 62.06 117 MET A CA 1
ATOM 925 C C . MET A 1 117 ? -21.808 -6.437 12.307 1.00 62.06 117 MET A C 1
ATOM 927 O O . MET A 1 117 ? -21.402 -6.309 11.148 1.00 62.06 117 MET A O 1
ATOM 931 N N . ALA A 1 118 ? -21.976 -7.644 12.856 1.00 59.25 118 ALA A N 1
ATOM 932 C CA . ALA A 1 118 ? -21.562 -8.897 12.221 1.00 59.25 118 ALA A CA 1
ATOM 933 C C . ALA A 1 118 ? -22.234 -9.140 10.853 1.00 59.25 118 ALA A C 1
ATOM 935 O O . ALA A 1 118 ? -21.675 -9.822 9.995 1.00 59.25 118 ALA A O 1
ATOM 936 N N . GLY A 1 119 ? -23.397 -8.526 10.608 1.00 61.38 119 GLY A N 1
ATOM 937 C CA . GLY A 1 119 ? -24.089 -8.578 9.318 1.00 61.38 119 GLY A CA 1
ATOM 938 C C . GLY A 1 119 ? -23.338 -7.915 8.152 1.00 61.38 119 GLY A C 1
ATOM 939 O O . GLY A 1 119 ? -23.611 -8.251 7.004 1.00 61.38 119 GLY A O 1
ATOM 940 N N . ASN A 1 120 ? -22.370 -7.023 8.406 1.00 75.00 120 ASN A N 1
ATOM 941 C CA . ASN A 1 120 ? -21.653 -6.286 7.353 1.00 75.00 120 ASN A CA 1
ATOM 942 C C . ASN A 1 120 ? -20.291 -6.905 6.963 1.00 75.00 120 ASN A C 1
ATOM 944 O O . ASN A 1 120 ? -19.502 -6.287 6.246 1.00 75.00 120 ASN A O 1
ATOM 948 N N . LEU A 1 121 ? -20.002 -8.139 7.402 1.00 79.88 121 LEU A N 1
ATOM 949 C CA . LEU A 1 121 ? -18.728 -8.827 7.134 1.00 79.88 121 LEU A CA 1
ATOM 950 C C . LEU A 1 121 ? -18.492 -9.177 5.656 1.00 79.88 121 LEU A C 1
ATOM 952 O O . LEU A 1 121 ? -17.368 -9.508 5.278 1.00 79.88 121 LEU A O 1
ATOM 956 N N . PHE A 1 122 ? -19.517 -9.075 4.806 1.00 87.38 122 PHE A N 1
ATOM 957 C CA . PHE A 1 122 ? -19.388 -9.370 3.380 1.00 87.38 122 PHE A CA 1
ATOM 958 C C . PHE A 1 122 ? -18.369 -8.458 2.676 1.00 87.38 122 PHE A C 1
ATOM 960 O O . PHE A 1 122 ? -17.644 -8.922 1.800 1.00 87.38 122 PHE A O 1
ATOM 967 N N . TYR A 1 123 ? -18.257 -7.188 3.084 1.00 88.62 123 TYR A N 1
ATOM 968 C CA . TYR A 1 123 ? -17.321 -6.235 2.476 1.00 88.62 123 TYR A CA 1
ATOM 969 C C . TYR A 1 123 ? -15.841 -6.619 2.700 1.00 88.62 123 TYR A C 1
ATOM 971 O O . TYR A 1 123 ? -15.125 -6.797 1.712 1.00 88.62 123 TYR A O 1
ATOM 979 N N . PRO A 1 124 ? -15.374 -6.849 3.947 1.00 91.44 124 PRO A N 1
ATOM 980 C CA . PRO A 1 124 ? -14.023 -7.356 4.183 1.00 91.44 124 PRO A CA 1
ATOM 981 C C . PRO A 1 124 ? -13.721 -8.669 3.453 1.00 91.44 124 PRO A C 1
ATOM 983 O O . PRO A 1 124 ? -12.642 -8.827 2.883 1.00 91.44 124 PRO A O 1
ATOM 986 N N . VAL A 1 125 ? -14.677 -9.606 3.439 1.00 93.25 125 VAL A N 1
ATOM 987 C CA . VAL A 1 125 ? -14.514 -10.895 2.753 1.00 93.25 125 VAL A CA 1
ATOM 988 C C . VAL A 1 125 ? -14.338 -10.686 1.251 1.00 93.25 125 VAL A C 1
ATOM 990 O O . VAL A 1 125 ? -13.422 -11.260 0.666 1.00 93.25 125 VAL A O 1
ATOM 993 N N . ALA A 1 126 ? -15.151 -9.829 0.628 1.00 94.44 126 ALA A N 1
ATOM 994 C CA . ALA A 1 126 ? -15.030 -9.509 -0.791 1.00 94.44 126 ALA A CA 1
ATOM 995 C C . ALA A 1 126 ? -13.661 -8.897 -1.130 1.00 94.44 126 ALA A C 1
ATOM 997 O O . ALA A 1 126 ? -13.076 -9.253 -2.153 1.00 94.44 126 ALA A O 1
ATOM 998 N N . ILE A 1 127 ? -13.114 -8.036 -0.265 1.00 94.00 127 ILE A N 1
ATOM 999 C CA . ILE A 1 127 ? -11.772 -7.459 -0.444 1.00 94.00 127 ILE A CA 1
ATOM 1000 C C . ILE A 1 127 ? -10.692 -8.541 -0.366 1.00 94.00 127 ILE A C 1
ATOM 1002 O O . ILE A 1 127 ? -9.842 -8.614 -1.253 1.00 94.00 127 ILE A O 1
ATOM 1006 N N . ILE A 1 128 ? -10.741 -9.410 0.648 1.00 94.94 128 ILE A N 1
ATOM 1007 C CA . ILE A 1 128 ? -9.757 -10.490 0.826 1.00 94.94 128 ILE A CA 1
ATOM 1008 C C . ILE A 1 128 ? -9.814 -11.471 -0.352 1.00 94.94 128 ILE A C 1
ATOM 1010 O O . ILE A 1 128 ? -8.777 -11.845 -0.899 1.00 94.94 128 ILE A O 1
ATOM 1014 N N . VAL A 1 129 ? -11.019 -11.845 -0.792 1.00 96.75 129 VAL A N 1
ATOM 1015 C CA . VAL A 1 129 ? -11.215 -12.702 -1.970 1.00 96.75 129 VAL A CA 1
ATOM 1016 C C . VAL A 1 129 ? -10.684 -12.021 -3.231 1.00 96.75 129 VAL A C 1
ATOM 1018 O O . VAL A 1 129 ? -9.985 -12.657 -4.016 1.00 96.75 129 VAL A O 1
ATOM 1021 N N . SER A 1 130 ? -10.942 -10.724 -3.412 1.00 96.50 130 SER A N 1
ATOM 1022 C CA . SER A 1 130 ? -10.428 -9.960 -4.556 1.00 96.50 130 SER A CA 1
ATOM 1023 C C . SER A 1 130 ? -8.898 -9.903 -4.567 1.00 96.50 130 SER A C 1
ATOM 1025 O O . SER A 1 130 ? -8.289 -10.102 -5.616 1.00 96.50 130 SER A O 1
ATOM 1027 N N . ALA A 1 131 ? -8.266 -9.702 -3.407 1.00 95.94 131 ALA A N 1
ATOM 1028 C CA . ALA A 1 131 ? -6.811 -9.729 -3.273 1.00 95.94 131 ALA A CA 1
ATOM 1029 C C . ALA A 1 131 ? -6.234 -11.116 -3.608 1.00 95.94 131 ALA A C 1
ATOM 1031 O O . ALA A 1 131 ? -5.250 -11.217 -4.342 1.00 95.94 131 ALA A O 1
ATOM 1032 N N . ALA A 1 132 ? -6.872 -12.194 -3.139 1.00 96.88 132 ALA A N 1
ATOM 1033 C CA . ALA A 1 132 ? -6.468 -13.561 -3.459 1.00 96.88 132 ALA A CA 1
ATOM 1034 C C . ALA A 1 132 ? -6.600 -13.870 -4.961 1.00 96.88 132 ALA A C 1
ATOM 1036 O O . ALA A 1 132 ? -5.691 -14.453 -5.550 1.00 96.88 132 ALA A O 1
ATOM 1037 N N . LEU A 1 133 ? -7.695 -13.440 -5.597 1.00 97.69 133 LEU A N 1
ATOM 1038 C CA . LEU A 1 133 ? -7.899 -13.589 -7.040 1.00 97.69 133 LEU A CA 1
ATOM 1039 C C . LEU A 1 133 ? -6.874 -12.788 -7.850 1.00 97.69 133 LEU A C 1
ATOM 1041 O O . LEU A 1 133 ? -6.361 -13.296 -8.844 1.00 97.69 133 LEU A O 1
ATOM 1045 N N . LEU A 1 134 ? -6.536 -11.571 -7.416 1.00 95.88 134 LEU A N 1
ATOM 1046 C CA . LEU A 1 134 ? -5.514 -10.746 -8.060 1.00 95.88 134 LEU A CA 1
ATOM 1047 C C . LEU A 1 134 ? -4.122 -11.393 -7.965 1.00 95.88 134 LEU A C 1
ATOM 1049 O O . LEU A 1 134 ? -3.416 -11.464 -8.972 1.00 95.88 134 LEU A O 1
ATOM 1053 N N . LEU A 1 135 ? -3.750 -11.928 -6.794 1.00 95.25 135 LEU A N 1
ATOM 1054 C CA . LEU A 1 135 ? -2.508 -12.695 -6.628 1.00 95.25 135 LEU A CA 1
ATOM 1055 C C . LEU A 1 135 ? -2.499 -13.974 -7.471 1.00 95.25 135 LEU A C 1
ATOM 1057 O O . LEU A 1 135 ? -1.480 -14.292 -8.081 1.00 95.25 135 LEU A O 1
ATOM 1061 N N . ALA A 1 136 ? -3.620 -14.694 -7.547 1.00 96.88 136 ALA A N 1
ATOM 1062 C CA . ALA A 1 136 ? -3.732 -15.887 -8.380 1.00 96.88 136 ALA A CA 1
ATOM 1063 C C . ALA A 1 136 ? -3.577 -15.548 -9.871 1.00 96.88 136 ALA A C 1
ATOM 1065 O O . ALA A 1 136 ? -2.815 -16.209 -10.576 1.00 96.88 136 ALA A O 1
ATOM 1066 N N . ALA A 1 137 ? -4.238 -14.487 -10.345 1.00 95.81 137 ALA A N 1
ATOM 1067 C CA . ALA A 1 137 ? -4.117 -14.006 -11.719 1.00 95.81 137 ALA A CA 1
ATOM 1068 C C . ALA A 1 137 ? -2.680 -13.575 -12.048 1.00 95.81 137 ALA A C 1
ATOM 1070 O O . ALA A 1 137 ? -2.165 -13.920 -13.111 1.00 95.81 137 ALA A O 1
ATOM 1071 N N . LEU A 1 138 ? -2.005 -12.892 -11.117 1.00 94.25 138 LEU A N 1
ATOM 1072 C CA . LEU A 1 138 ? -0.588 -12.558 -11.244 1.00 94.25 138 LEU A CA 1
ATOM 1073 C C . LEU A 1 138 ? 0.288 -13.819 -11.319 1.00 94.25 138 LEU A C 1
ATOM 1075 O O . LEU A 1 138 ? 1.166 -13.897 -12.173 1.00 94.25 138 LEU A O 1
ATOM 1079 N N . GLY A 1 139 ? 0.045 -14.813 -10.462 1.00 93.81 139 GLY A N 1
ATOM 1080 C CA . GLY A 1 139 ? 0.781 -16.080 -10.476 1.00 93.81 139 GLY A CA 1
ATOM 1081 C C . GLY A 1 139 ? 0.621 -16.838 -11.797 1.00 93.81 139 GLY A C 1
ATOM 1082 O O . GLY A 1 139 ? 1.599 -17.345 -12.345 1.00 93.81 139 GLY A O 1
ATOM 1083 N N . VAL A 1 140 ? -0.593 -16.853 -12.358 1.00 94.56 140 VAL A N 1
ATOM 1084 C CA . VAL A 1 140 ? -0.863 -17.418 -13.690 1.00 94.56 140 VAL A CA 1
ATOM 1085 C C . VAL A 1 140 ? -0.143 -16.623 -14.781 1.00 94.56 140 VAL A C 1
ATOM 1087 O O . VAL A 1 140 ? 0.491 -17.225 -15.645 1.00 94.56 140 VAL A O 1
ATOM 1090 N N . PHE A 1 141 ? -0.193 -15.289 -14.731 1.00 90.88 141 PHE A N 1
ATOM 1091 C CA . PHE A 1 141 ? 0.514 -14.422 -15.675 1.00 90.88 141 PHE A CA 1
ATOM 1092 C C . PHE A 1 141 ? 2.025 -14.686 -15.677 1.00 90.88 141 PHE A C 1
ATOM 1094 O O . PHE A 1 141 ? 2.615 -14.800 -16.751 1.00 90.88 141 PHE A O 1
ATOM 1101 N N . LEU A 1 142 ? 2.640 -14.834 -14.500 1.00 90.00 142 LEU A N 1
ATOM 1102 C CA . LEU A 1 142 ? 4.069 -15.129 -14.383 1.00 90.00 142 LEU A CA 1
ATOM 1103 C C . LEU A 1 142 ? 4.407 -16.494 -14.979 1.00 90.00 142 LEU A C 1
ATOM 1105 O O . LEU A 1 142 ? 5.241 -16.566 -15.874 1.00 90.00 142 LEU A O 1
ATOM 1109 N N . ARG A 1 143 ? 3.656 -17.539 -14.613 1.00 90.38 143 ARG A N 1
ATOM 1110 C CA . ARG A 1 143 ? 3.860 -18.893 -15.147 1.00 90.38 143 ARG A CA 1
ATOM 1111 C C . ARG A 1 143 ? 3.744 -18.963 -16.673 1.00 90.38 143 ARG A C 1
ATOM 1113 O O . ARG A 1 143 ? 4.501 -19.683 -17.314 1.00 90.38 143 ARG A 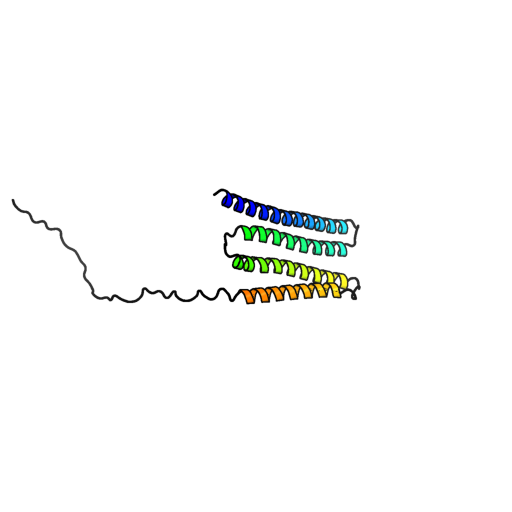O 1
ATOM 1120 N N . LEU A 1 144 ? 2.770 -18.266 -17.261 1.00 88.69 144 LEU A N 1
ATOM 1121 C CA . LEU A 1 144 ? 2.604 -18.217 -18.720 1.00 88.69 144 LEU A CA 1
ATOM 1122 C C . LEU A 1 144 ? 3.720 -17.425 -19.402 1.00 88.69 144 LEU A C 1
ATOM 1124 O O . LEU A 1 144 ? 4.015 -17.651 -20.572 1.00 88.69 144 LEU A O 1
ATOM 1128 N N . SER A 1 145 ? 4.321 -16.494 -18.672 1.00 82.69 145 SER A N 1
ATOM 1129 C CA . SER A 1 145 ? 5.411 -15.680 -19.176 1.00 82.69 145 SER A CA 1
ATOM 1130 C C . SER A 1 145 ? 6.749 -16.430 -19.113 1.00 82.69 145 SER A C 1
ATOM 1132 O O . SER A 1 145 ? 7.552 -16.275 -20.025 1.00 82.69 145 SER A O 1
ATOM 1134 N N . ASP A 1 146 ? 6.975 -17.296 -18.125 1.00 73.19 146 ASP A N 1
ATOM 1135 C CA . ASP A 1 146 ? 8.250 -18.010 -17.933 1.00 73.19 146 ASP A CA 1
ATOM 1136 C C . ASP A 1 146 ? 8.686 -18.865 -19.143 1.00 73.19 146 ASP A C 1
ATOM 1138 O O . ASP A 1 146 ? 9.875 -18.981 -19.423 1.00 73.19 146 ASP A O 1
ATOM 1142 N N . GLY A 1 147 ? 7.746 -19.389 -19.938 1.00 60.00 147 GLY A N 1
ATOM 1143 C CA . GLY A 1 147 ? 8.027 -20.296 -21.065 1.00 60.00 147 GLY A CA 1
ATOM 1144 C C . GLY A 1 147 ? 8.698 -19.687 -22.309 1.00 60.00 147 GLY A C 1
ATOM 1145 O O . GLY A 1 147 ? 8.734 -20.343 -23.347 1.00 60.00 147 GLY A O 1
ATOM 1146 N N . VAL A 1 148 ? 9.185 -18.443 -22.254 1.00 55.91 148 VAL A N 1
ATOM 1147 C CA . VAL A 1 148 ? 9.807 -17.746 -23.402 1.00 55.91 148 VAL A CA 1
ATOM 1148 C C . VAL A 1 148 ? 11.345 -17.727 -23.330 1.00 55.91 148 VAL A C 1
ATOM 1150 O O . VAL A 1 148 ? 11.979 -17.481 -24.353 1.00 55.91 148 VAL A O 1
ATOM 1153 N N . ASP A 1 149 ? 11.952 -18.059 -22.182 1.00 54.53 149 ASP A N 1
ATOM 1154 C CA . ASP A 1 149 ? 13.399 -17.876 -21.947 1.00 54.53 149 ASP A CA 1
ATOM 1155 C C . ASP A 1 149 ? 14.224 -19.181 -21.782 1.00 54.53 149 ASP A C 1
ATOM 1157 O O . ASP A 1 149 ? 15.426 -19.113 -21.537 1.00 54.53 149 ASP A O 1
ATOM 1161 N N . ASP A 1 150 ? 13.650 -20.367 -22.024 1.00 50.56 150 ASP A N 1
ATOM 1162 C CA . ASP A 1 150 ? 14.351 -21.669 -21.910 1.00 50.56 150 ASP A CA 1
ATOM 1163 C C . ASP A 1 150 ? 15.004 -22.168 -23.227 1.00 50.56 150 ASP A C 1
ATOM 1165 O O . ASP A 1 150 ? 15.079 -23.366 -23.481 1.00 50.56 150 ASP A O 1
ATOM 1169 N N . ASN A 1 151 ? 15.509 -21.274 -24.090 1.00 47.88 151 ASN A N 1
ATOM 1170 C CA . ASN A 1 151 ? 16.234 -21.658 -25.324 1.00 47.88 151 ASN A CA 1
ATOM 1171 C C . ASN A 1 151 ? 17.707 -21.203 -25.368 1.00 47.88 151 ASN A C 1
ATOM 1173 O O . ASN A 1 151 ? 18.297 -21.100 -26.445 1.00 47.88 151 ASN A O 1
ATOM 1177 N N . HIS A 1 152 ? 18.341 -20.949 -24.219 1.00 53.47 152 HIS A N 1
ATOM 1178 C CA . HIS A 1 152 ? 19.792 -20.733 -24.180 1.00 53.47 152 HIS A CA 1
ATOM 1179 C C . HIS A 1 152 ? 20.477 -21.436 -23.005 1.00 53.47 152 HIS A C 1
ATOM 1181 O O . HIS A 1 152 ? 21.124 -20.811 -22.168 1.00 53.47 152 HIS A O 1
ATOM 1187 N N . PHE A 1 153 ? 20.369 -22.764 -22.977 1.00 53.78 153 PHE A N 1
ATOM 1188 C CA . PHE A 1 153 ? 21.351 -23.608 -22.300 1.00 53.78 153 PHE A CA 1
ATOM 1189 C C . PHE A 1 153 ? 21.621 -24.880 -23.114 1.00 53.78 153 PHE A C 1
ATOM 1191 O O . PHE A 1 153 ? 21.118 -25.948 -22.806 1.00 53.78 153 PHE A O 1
ATOM 1198 N N . ASP A 1 154 ? 22.367 -24.715 -24.205 1.00 52.66 154 ASP A N 1
ATOM 1199 C CA . ASP A 1 154 ? 23.214 -25.727 -24.858 1.00 52.66 154 ASP A CA 1
ATOM 1200 C C . ASP A 1 154 ? 23.880 -24.991 -26.034 1.00 52.66 154 ASP A C 1
ATOM 1202 O O . ASP A 1 154 ? 23.254 -24.654 -27.030 1.00 52.66 154 ASP A O 1
ATOM 1206 N N . THR A 1 155 ? 25.142 -24.576 -25.983 1.00 55.84 155 THR A N 1
ATOM 1207 C CA . THR A 1 155 ? 26.283 -25.480 -26.110 1.00 55.84 155 THR A CA 1
ATOM 1208 C C . THR A 1 155 ? 27.533 -24.718 -25.659 1.00 55.84 155 THR A C 1
ATOM 1210 O O . THR A 1 155 ? 27.999 -23.809 -26.340 1.00 55.84 155 THR A O 1
ATOM 1213 N N . GLY A 1 156 ? 28.076 -25.070 -24.498 1.00 45.44 156 GLY A N 1
ATOM 1214 C CA . GLY A 1 156 ? 29.308 -24.487 -23.961 1.00 45.44 156 GLY A CA 1
ATOM 1215 C C . GLY A 1 156 ? 30.208 -25.554 -23.361 1.00 45.44 156 GLY A C 1
ATOM 1216 O O . GLY A 1 156 ? 30.786 -25.352 -22.299 1.00 45.44 156 GLY A O 1
ATOM 1217 N N . MET A 1 157 ? 30.280 -26.721 -24.006 1.00 52.16 157 MET A N 1
ATOM 1218 C CA . MET A 1 157 ? 31.324 -27.701 -23.715 1.00 52.16 157 MET A CA 1
ATOM 1219 C C . MET A 1 157 ? 32.688 -27.012 -23.881 1.00 52.16 157 MET A C 1
ATOM 1221 O O . MET A 1 157 ? 32.904 -26.386 -24.922 1.00 52.16 157 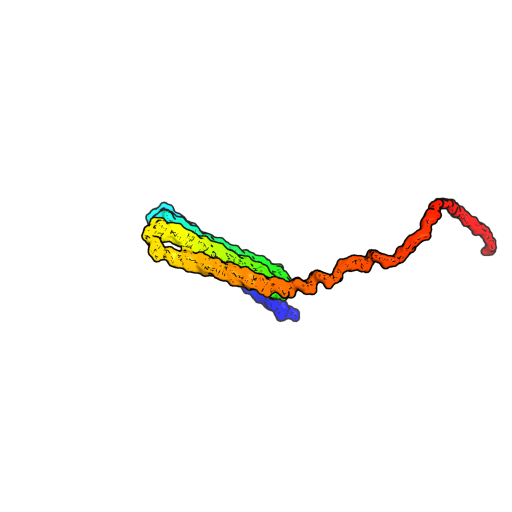MET A O 1
ATOM 1225 N N . PRO A 1 158 ? 33.624 -27.113 -22.919 1.00 48.94 158 PRO A N 1
ATOM 1226 C CA . PRO A 1 158 ? 34.984 -26.633 -23.118 1.00 48.94 158 PRO A CA 1
ATOM 1227 C C . PRO A 1 158 ? 35.656 -27.463 -24.219 1.00 48.94 158 PRO A C 1
ATOM 1229 O O . PRO A 1 158 ? 36.227 -28.524 -23.978 1.00 48.94 158 PRO A O 1
ATOM 1232 N N . GLN A 1 159 ? 35.581 -26.977 -25.456 1.00 57.12 159 GLN A N 1
ATOM 1233 C CA . GLN A 1 159 ? 36.240 -27.564 -26.615 1.00 57.12 159 GLN A CA 1
ATOM 1234 C C . GLN A 1 159 ? 37.673 -27.029 -26.720 1.00 57.12 159 GLN A C 1
ATOM 1236 O O . GLN A 1 159 ? 38.025 -26.351 -27.670 1.00 57.12 159 GLN A O 1
ATOM 1241 N N . HIS A 1 160 ? 38.498 -27.332 -25.718 1.00 52.88 160 HIS A N 1
ATOM 1242 C CA . HIS A 1 160 ? 39.960 -27.265 -25.815 1.00 52.88 160 HIS A CA 1
ATOM 1243 C C . HIS A 1 160 ? 40.578 -28.316 -24.885 1.00 52.88 160 HIS A C 1
ATOM 1245 O O . HIS A 1 160 ? 41.260 -28.002 -23.916 1.00 52.88 160 HIS A O 1
ATOM 1251 N N . ALA A 1 161 ? 40.299 -29.591 -25.160 1.00 53.28 161 ALA A N 1
ATOM 1252 C CA . ALA A 1 161 ? 40.987 -30.710 -24.523 1.00 53.28 161 ALA A CA 1
ATOM 1253 C C . ALA A 1 161 ? 40.971 -31.950 -25.432 1.00 53.28 161 ALA A C 1
ATOM 1255 O O . ALA A 1 161 ? 40.253 -32.902 -25.152 1.00 53.28 161 ALA A O 1
ATOM 1256 N N . ALA A 1 162 ? 41.728 -31.925 -26.537 1.00 44.09 162 ALA A N 1
ATOM 1257 C CA . ALA A 1 162 ? 42.390 -33.106 -27.117 1.00 44.09 162 ALA A CA 1
ATOM 1258 C C . ALA A 1 162 ? 43.182 -32.744 -28.389 1.00 44.09 162 ALA A C 1
ATOM 1260 O O . ALA A 1 162 ? 42.684 -32.003 -29.229 1.00 44.09 162 ALA A O 1
ATOM 1261 N N . ALA A 1 163 ? 44.354 -33.379 -28.520 1.00 41.16 163 ALA A N 1
ATOM 1262 C CA . ALA A 1 163 ? 45.405 -33.263 -29.543 1.00 41.16 163 ALA A CA 1
ATOM 1263 C C . ALA A 1 163 ? 46.278 -31.996 -29.397 1.00 41.16 163 ALA A C 1
ATOM 1265 O O . ALA A 1 163 ? 45.805 -30.891 -29.597 1.00 41.16 163 ALA A O 1
ATOM 1266 N N . GLU A 1 164 ? 47.548 -32.060 -28.991 1.00 41.50 164 GLU A N 1
ATOM 1267 C CA . GLU A 1 164 ? 48.583 -33.012 -29.415 1.00 41.50 164 GLU A CA 1
ATOM 1268 C C . GLU A 1 164 ? 49.469 -33.535 -28.269 1.00 41.50 164 GLU A C 1
ATOM 1270 O O . GLU A 1 164 ? 49.614 -32.922 -27.213 1.00 41.50 164 GLU A O 1
ATOM 1275 N N . GLY A 1 165 ? 50.021 -34.730 -28.487 1.00 37.03 165 GLY A N 1
ATOM 1276 C CA . GLY A 1 165 ? 50.706 -35.551 -27.497 1.00 37.03 165 GLY A CA 1
ATOM 1277 C C . GLY A 1 165 ? 52.153 -35.165 -27.164 1.00 37.03 165 GLY A C 1
ATOM 1278 O O . GLY A 1 165 ? 52.917 -34.664 -27.980 1.00 37.03 165 GLY A O 1
ATOM 1279 N N . SER A 1 166 ? 52.513 -35.508 -25.928 1.00 43.66 166 SER A N 1
ATOM 1280 C CA . SER A 1 166 ? 53.864 -35.832 -25.423 1.00 43.66 166 SER A CA 1
ATOM 1281 C C . SER A 1 166 ? 54.390 -37.130 -26.105 1.00 43.66 166 SER A C 1
ATOM 1283 O O . SER A 1 166 ? 53.529 -37.832 -26.646 1.00 43.66 166 SER A O 1
ATOM 1285 N N . PRO A 1 167 ? 55.685 -37.566 -26.048 1.00 52.62 167 PRO A N 1
ATOM 1286 C CA . PRO A 1 167 ? 56.713 -37.232 -25.043 1.00 52.62 167 PRO A CA 1
ATOM 1287 C C . PRO A 1 167 ? 58.205 -37.198 -25.479 1.00 52.62 167 PRO A C 1
ATOM 1289 O O . PRO A 1 167 ? 58.637 -37.927 -26.363 1.00 52.62 167 PRO A O 1
ATOM 1292 N N . ALA A 1 168 ? 59.022 -36.429 -24.749 1.00 42.59 168 ALA A N 1
ATOM 1293 C CA . ALA A 1 168 ? 60.413 -36.724 -24.337 1.00 42.59 168 ALA A CA 1
ATOM 1294 C C . ALA A 1 168 ? 60.954 -35.447 -23.657 1.00 42.59 168 ALA A C 1
ATOM 1296 O O . ALA A 1 168 ? 60.966 -34.387 -24.262 1.00 42.59 168 ALA A O 1
ATOM 1297 N N . GLY A 1 169 ? 61.330 -35.396 -22.382 1.00 42.88 169 GLY A N 1
ATOM 1298 C CA . GLY A 1 169 ? 62.095 -36.392 -21.648 1.00 42.88 169 GLY A CA 1
ATOM 1299 C C . GLY A 1 169 ? 63.569 -35.978 -21.610 1.00 42.88 169 GLY A C 1
ATOM 1300 O O . GLY A 1 169 ? 64.346 -36.490 -22.395 1.00 42.88 169 GLY A O 1
ATOM 1301 N N . MET A 1 170 ? 63.908 -35.090 -20.663 1.00 44.97 170 MET A N 1
ATOM 1302 C CA . MET A 1 170 ? 65.220 -34.929 -20.003 1.00 44.97 170 MET A CA 1
ATOM 1303 C C . MET A 1 170 ? 66.465 -34.579 -20.852 1.00 44.97 170 MET A C 1
ATOM 1305 O O . MET A 1 170 ? 66.972 -35.414 -21.585 1.00 44.97 170 MET A O 1
ATOM 1309 N N . LEU A 1 171 ? 67.060 -33.399 -20.613 1.00 42.97 171 LEU A N 1
ATOM 1310 C CA . LEU A 1 171 ? 68.359 -33.236 -19.919 1.00 42.97 171 LEU A CA 1
ATOM 1311 C C . LEU A 1 171 ? 68.780 -31.743 -19.878 1.00 42.97 171 LEU A C 1
ATOM 1313 O O . LEU A 1 171 ? 68.973 -31.105 -20.907 1.00 42.97 171 LEU A O 1
ATOM 1317 N N . HIS A 1 172 ? 68.969 -31.202 -18.673 1.00 45.41 172 HIS A N 1
ATOM 1318 C CA . HIS A 1 172 ? 69.969 -30.150 -18.374 1.00 45.41 172 HIS A CA 1
ATOM 1319 C C . HIS A 1 172 ? 71.370 -30.832 -18.306 1.00 45.41 172 HIS A C 1
ATOM 1321 O O . HIS A 1 172 ? 71.355 -32.063 -18.208 1.00 45.41 172 HIS A O 1
ATOM 1327 N N . PRO A 1 173 ? 72.559 -30.169 -18.219 1.00 49.19 173 PRO A N 1
ATOM 1328 C CA . PRO A 1 173 ? 72.878 -28.733 -18.048 1.00 49.19 173 PRO A CA 1
ATOM 1329 C C . PRO A 1 173 ? 74.142 -28.204 -18.823 1.00 49.19 173 PRO A C 1
ATOM 1331 O O . PRO A 1 173 ? 74.873 -28.974 -19.421 1.00 49.19 173 PRO A O 1
ATOM 1334 N N . ALA A 1 174 ? 74.403 -26.884 -18.721 1.00 48.78 174 ALA A N 1
ATOM 1335 C CA . ALA A 1 174 ? 75.691 -26.135 -18.626 1.00 48.78 174 ALA A CA 1
ATOM 1336 C C . ALA A 1 174 ? 76.938 -26.393 -19.536 1.00 48.78 174 ALA A C 1
ATOM 1338 O O . ALA A 1 174 ? 77.213 -27.509 -19.949 1.00 48.78 174 ALA A O 1
ATOM 1339 N N . THR A 1 175 ? 77.783 -25.338 -19.647 1.00 45.69 175 THR A N 1
ATOM 1340 C CA . THR A 1 175 ? 79.150 -25.184 -20.257 1.00 45.69 175 THR A CA 1
ATOM 1341 C C . THR A 1 175 ? 79.174 -24.763 -21.741 1.00 45.69 175 THR A C 1
ATOM 1343 O O . THR A 1 175 ? 78.396 -25.291 -22.520 1.00 45.69 175 THR A O 1
ATOM 1346 N N . ASP A 1 176 ? 79.972 -23.820 -22.266 1.00 43.22 176 ASP A N 1
ATOM 1347 C CA . ASP A 1 176 ? 81.040 -22.878 -21.843 1.00 43.22 176 ASP A CA 1
ATOM 1348 C C . ASP A 1 176 ? 81.197 -21.859 -23.019 1.00 43.22 176 ASP A C 1
ATOM 1350 O O . ASP A 1 176 ? 80.873 -22.234 -24.154 1.00 43.22 176 ASP A O 1
ATOM 1354 N N . PRO A 1 177 ? 81.662 -20.599 -22.861 1.00 53.69 177 PRO A N 1
ATOM 1355 C CA . PRO A 1 177 ? 81.90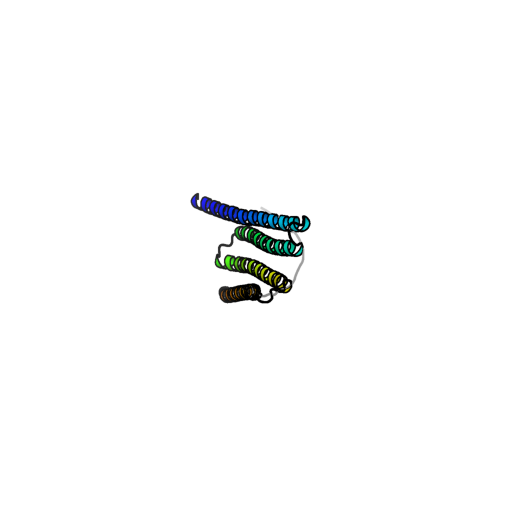1 -19.710 -23.990 1.00 53.69 177 PRO A CA 1
ATOM 1356 C C . PRO A 1 177 ? 83.322 -19.920 -24.525 1.00 53.69 177 PRO A C 1
ATOM 1358 O O . PRO A 1 177 ? 84.296 -19.584 -23.857 1.00 53.69 177 PRO A O 1
ATOM 1361 N N . GLN A 1 178 ? 83.455 -20.411 -25.759 1.00 51.66 178 GLN A N 1
ATOM 1362 C CA . GLN A 1 178 ? 84.731 -20.378 -26.477 1.00 51.66 178 GLN A CA 1
ATOM 1363 C C . GLN A 1 178 ? 84.596 -19.720 -27.852 1.00 51.66 178 GLN A C 1
ATOM 1365 O O . GLN A 1 178 ? 83.983 -20.236 -28.783 1.00 51.66 178 GLN A O 1
ATOM 1370 N N . THR A 1 179 ? 85.230 -18.550 -27.938 1.00 56.91 179 THR A N 1
ATOM 1371 C CA . THR A 1 179 ? 85.915 -17.994 -29.111 1.00 56.91 179 THR A CA 1
ATOM 1372 C C . THR A 1 179 ? 86.568 -19.055 -29.998 1.00 56.91 179 THR A C 1
ATOM 1374 O O . THR A 1 179 ? 87.172 -19.995 -29.481 1.00 56.91 179 THR A O 1
ATOM 1377 N N . PRO A 1 180 ? 86.682 -18.762 -31.301 1.00 53.97 180 PRO A N 1
ATOM 1378 C CA . PRO A 1 180 ? 87.982 -18.913 -31.934 1.00 53.97 180 PRO A CA 1
ATOM 1379 C C . PRO A 1 180 ? 88.435 -17.625 -32.623 1.00 53.97 180 PRO A C 1
ATOM 1381 O O . PRO A 1 180 ? 87.735 -17.023 -33.436 1.00 53.97 180 PRO A O 1
ATOM 1384 N N . SER A 1 181 ? 89.663 -17.244 -32.280 1.00 50.34 181 SER A N 1
ATOM 1385 C CA . SER A 1 181 ? 90.550 -16.410 -33.077 1.00 50.34 181 SER A CA 1
ATOM 1386 C C . SER A 1 181 ? 90.647 -16.903 -34.520 1.00 50.34 181 SER A C 1
ATOM 1388 O O . SER A 1 181 ? 90.833 -18.097 -34.747 1.00 50.34 181 SER A O 1
ATOM 1390 N N . GLY A 1 182 ? 90.744 -15.961 -35.459 1.00 42.25 182 GLY A N 1
ATOM 1391 C CA . GLY A 1 182 ? 91.851 -16.030 -36.407 1.00 42.25 182 GLY A CA 1
ATOM 1392 C C . GLY A 1 182 ? 91.579 -15.638 -37.859 1.00 42.25 182 GLY A C 1
ATOM 1393 O O . GLY A 1 182 ? 91.035 -16.424 -38.619 1.00 42.25 182 GLY A O 1
ATOM 1394 N N . ILE A 1 183 ? 92.185 -14.505 -38.227 1.00 48.47 183 ILE A N 1
ATOM 1395 C CA . ILE A 1 183 ? 92.951 -14.294 -39.468 1.00 48.47 183 ILE A CA 1
ATOM 1396 C C . ILE A 1 183 ? 92.138 -14.150 -40.769 1.00 48.47 183 ILE A C 1
ATOM 1398 O O . ILE A 1 183 ? 91.887 -15.126 -41.472 1.00 48.47 183 ILE A O 1
ATOM 1402 N N . LEU A 1 184 ? 91.869 -12.895 -41.150 1.00 41.47 184 LEU A N 1
ATOM 1403 C CA . LEU A 1 184 ? 92.499 -12.222 -42.304 1.00 41.47 184 LEU A CA 1
ATOM 1404 C C . LEU A 1 184 ? 92.250 -10.710 -42.246 1.00 41.47 184 LEU A C 1
ATOM 1406 O O . LEU A 1 184 ? 91.114 -10.317 -41.903 1.00 41.47 184 LEU A O 1
#

Organism: NCBI:txid585455

Sequence (184 aa):
MERILSLNHFRYLMVFIFTGIFLILTLVLTGITVASIWHGFAGDTDLVESFIKAINTAVVALATFELGLVVHKEYRSDETHVIVVLRRTLPRFISIVCIALALEGLLMVIKYSQLEMAGNLFYPVAIIVSAALLLAALGVFLRLSDGVDDNHFDTGMPQHAAAEGSPAGMLHPATDPQTPSGIL

Foldseek 3Di:
DVVVVVVVVVLVVVLVVLLVVLLVLLVVLLVVLVVLCVCCVVVVDPNVVSNLSSVLSNLVSVLSNQLSVLSVVLSVDPDPDPLVSCLVRVVSNLVSVLVSLLVNLVSVVVVCVVVVVVVPNVVSVVSNVVSVVSNVVNVVVNVVSVVPPPPPDDDDDPPPDDDDDDDDDDDDDDDDDDDDDDDD

Secondary structure (DSSP, 8-state):
-HHHHHHHHHHHHHHHHHHHHHHHHHHHHHHHHHHHHHHHHHTSS-HHHHHHHHHHHHHHHHHHHHHHHHHHHHTT-----HHHHHHHHHHHHHHHHHHHHHHHHHHHHHHHHHTT-GGGTHHHHHHHHHHHHHHHHHHHHHHHHHTTS-S---------------------------------

pLDDT: mean 78.79, std 17.78, range [37.03, 98.12]